Protein AF-A0A538CXK9-F1 (afdb_monomer)

pLDDT: mean 92.41, std 9.04, range [51.59, 98.88]

Mean predicted aligned error: 5.47 Å

Nearest PDB structures (foldseek):
  6omr-assembly1_B  TM=7.165E-01  e=1.772E-05  Streptomyces platensis
  8uyr-assembly1_B  TM=6.554E-01  e=2.069E-05  Rhodococcus rhodochrous
  8fum-assembly1_H  TM=6.618E-01  e=1.296E-03  Rhodococcus wratislaviensis NBRC 100605
  8sm9-assembly2_H  TM=6.605E-01  e=2.410E-03  Cytobacillus firmus DS1
  5ha5-assembly1_C  TM=3.485E-01  e=5.499E-01  Brucella ovis IntaBari-2002-82-58

Radius of gyration: 23.17 Å; Cα contacts (8 Å, |Δi|>4): 493; chains: 1; bounding box: 61×55×66 Å

Foldseek 3Di:
DLALVVLLVVLVVCVVVPHAAAEDEQWDWAFDPVCPVPDPVVRVVHTDIARQFPPHPYPNLVNQVSCLVSLHAYEYFDFQQVPPQHPDPPDPVSNRVQRLLVSLLVNLVRCLLSLVLVVRVLHAYESAPRDCLSVQVSLLVVQVCCCCQADPNLVVVQLVPDPLVVVLVCCVVPVPVCPVDDSVRVSVVSVNDPCSPPRSNVSSVDDHSVSSLSSSQLHYEYEDFLQPLCQLSLQQLVSHPVSHRRHAEYDHPPPDPVNPDSVCSPVNNCVNCVVVSDPPVSSCSHHPLSVLSRSCSPVCSCPPHPCNVVSNVNVD

Structure (mmCIF, N/CA/C/O backbone):
data_AF-A0A538CXK9-F1
#
_entry.id   AF-A0A538CXK9-F1
#
loop_
_atom_site.group_PDB
_atom_site.id
_atom_site.type_symbol
_atom_site.label_atom_id
_atom_site.label_alt_id
_atom_site.label_comp_id
_atom_site.label_asym_id
_atom_site.label_entity_id
_atom_site.label_seq_id
_atom_site.pdbx_PDB_ins_code
_atom_site.Cartn_x
_atom_site.Cartn_y
_atom_site.Cartn_z
_atom_site.occupancy
_atom_site.B_iso_or_equiv
_atom_site.auth_seq_id
_atom_site.auth_comp_id
_atom_site.auth_asym_id
_atom_site.auth_atom_id
_atom_site.pdbx_PDB_model_num
ATOM 1 N N . MET A 1 1 ? -0.366 -17.749 7.984 1.00 89.75 1 MET A N 1
ATOM 2 C CA . MET A 1 1 ? -0.271 -17.451 6.529 1.00 89.75 1 MET A CA 1
ATOM 3 C C . MET A 1 1 ? 0.819 -18.294 5.847 1.00 89.75 1 MET A C 1
ATOM 5 O O . MET A 1 1 ? 1.344 -17.893 4.812 1.00 89.75 1 MET A O 1
ATOM 9 N N . HIS A 1 2 ? 1.164 -19.485 6.353 1.00 94.12 2 HIS A N 1
ATOM 10 C CA . HIS A 1 2 ? 2.120 -20.371 5.672 1.00 94.12 2 HIS A CA 1
ATOM 11 C C . HIS A 1 2 ? 1.490 -21.063 4.462 1.00 94.12 2 HIS A C 1
ATOM 13 O O . HIS A 1 2 ? 2.173 -21.257 3.454 1.00 94.12 2 HIS A O 1
ATOM 19 N N . THR A 1 3 ? 0.191 -21.364 4.553 1.00 96.75 3 THR A N 1
ATOM 20 C CA . THR A 1 3 ? -0.639 -21.888 3.460 1.00 96.75 3 THR A CA 1
ATOM 21 C C . THR A 1 3 ? -1.964 -21.113 3.364 1.00 96.75 3 THR A C 1
ATOM 23 O O . THR A 1 3 ? -2.371 -20.500 4.358 1.00 96.75 3 THR A O 1
ATOM 26 N N . PRO A 1 4 ? -2.644 -21.122 2.202 1.00 97.88 4 PRO A N 1
ATOM 27 C CA . PRO A 1 4 ? -3.966 -20.510 2.049 1.00 97.88 4 PRO A CA 1
ATOM 28 C C . PRO A 1 4 ? -5.038 -21.153 2.939 1.00 97.88 4 PRO A C 1
ATOM 30 O O . PRO A 1 4 ? -5.810 -20.430 3.560 1.00 97.88 4 PRO A O 1
ATOM 33 N N . ASP A 1 5 ? -5.054 -22.485 3.060 1.00 98.25 5 ASP A N 1
ATOM 34 C CA . ASP A 1 5 ? -6.067 -23.217 3.840 1.00 98.25 5 ASP A CA 1
ATOM 35 C C . ASP A 1 5 ? -6.016 -22.865 5.332 1.00 98.25 5 ASP A C 1
ATOM 37 O O . ASP A 1 5 ? -7.047 -22.599 5.950 1.00 98.25 5 ASP A O 1
ATOM 41 N N . GLU A 1 6 ? -4.807 -22.802 5.901 1.00 97.31 6 GLU A N 1
ATOM 42 C CA . GLU A 1 6 ? -4.583 -22.327 7.273 1.00 97.31 6 GLU A CA 1
ATOM 43 C C . GLU A 1 6 ? -5.136 -20.907 7.447 1.00 97.31 6 GLU A C 1
ATOM 45 O O . GLU A 1 6 ? -5.881 -20.625 8.381 1.00 97.31 6 GLU A O 1
ATOM 50 N N . ALA A 1 7 ? -4.800 -20.007 6.524 1.00 97.50 7 ALA A N 1
ATOM 51 C CA . ALA A 1 7 ? -5.207 -18.613 6.608 1.00 97.50 7 ALA A CA 1
ATOM 52 C C . ALA A 1 7 ? -6.727 -18.419 6.480 1.00 97.50 7 ALA A C 1
ATOM 54 O O . ALA A 1 7 ? -7.308 -17.575 7.161 1.00 97.50 7 ALA A O 1
ATOM 55 N N . ILE A 1 8 ? -7.378 -19.216 5.632 1.00 98.50 8 ILE A N 1
ATOM 56 C CA . ILE A 1 8 ? -8.835 -19.249 5.487 1.00 98.50 8 ILE A CA 1
ATOM 57 C C . ILE A 1 8 ? -9.493 -19.725 6.783 1.00 98.50 8 ILE A C 1
ATOM 59 O O . ILE A 1 8 ? -10.446 -19.095 7.242 1.00 98.50 8 ILE A O 1
ATOM 63 N N . ALA A 1 9 ? -8.976 -20.798 7.389 1.00 98.19 9 ALA A N 1
ATOM 64 C CA . ALA A 1 9 ? -9.504 -21.316 8.648 1.00 98.19 9 ALA A CA 1
ATOM 65 C C . ALA A 1 9 ? -9.439 -20.262 9.767 1.00 98.19 9 ALA A C 1
ATOM 67 O O . ALA A 1 9 ? -10.408 -20.102 10.514 1.00 98.19 9 ALA A O 1
ATOM 68 N N . GLU A 1 10 ? -8.349 -19.492 9.832 1.00 97.19 10 GLU A N 1
ATOM 69 C CA . GLU A 1 10 ? -8.213 -18.378 10.776 1.00 97.19 10 GLU A CA 1
ATOM 70 C C . GLU A 1 10 ? -9.200 -17.237 10.482 1.00 97.19 10 GLU A C 1
ATOM 72 O O . GLU A 1 10 ? -9.859 -16.755 11.403 1.00 97.19 10 GLU A O 1
ATOM 77 N N . LEU A 1 11 ? -9.403 -16.844 9.216 1.00 97.25 11 LEU A N 1
ATOM 78 C CA . LEU A 1 11 ? -10.409 -15.826 8.859 1.00 97.25 11 LEU A CA 1
ATOM 79 C C . LEU A 1 11 ? -11.831 -16.222 9.285 1.00 97.25 11 LEU A C 1
ATOM 81 O O . LEU A 1 11 ? -12.615 -15.404 9.774 1.00 97.25 11 LEU A O 1
ATOM 85 N N . GLU A 1 12 ? -12.179 -17.492 9.110 1.00 97.62 12 GLU A N 1
ATOM 86 C CA . GLU A 1 12 ? -13.469 -18.013 9.552 1.00 97.62 12 GLU A CA 1
ATOM 87 C C . GLU A 1 12 ? -13.569 -18.084 11.073 1.00 97.62 12 GLU A C 1
ATOM 89 O O . GLU A 1 12 ? -14.647 -17.865 11.637 1.00 97.62 12 GLU A O 1
ATOM 94 N N . HIS A 1 13 ? -12.460 -18.388 11.747 1.00 97.31 13 HIS A N 1
ATOM 95 C CA . HIS A 1 13 ? -12.401 -18.399 13.197 1.00 97.31 13 HIS A CA 1
ATOM 96 C C . HIS A 1 13 ? -12.626 -16.999 13.774 1.00 97.31 13 HIS A C 1
ATOM 98 O O . HIS A 1 13 ? -13.527 -16.849 14.602 1.00 97.31 13 HIS A O 1
ATOM 104 N N . ILE A 1 14 ? -11.906 -15.975 13.296 1.00 95.81 14 ILE A N 1
ATOM 105 C CA . ILE A 1 14 ? -12.040 -14.600 13.809 1.00 95.81 14 ILE A CA 1
ATOM 106 C C . ILE A 1 14 ? -13.474 -14.080 13.652 1.00 95.81 14 ILE A C 1
ATOM 108 O O . ILE A 1 14 ? -14.021 -13.497 14.588 1.00 95.81 14 ILE A O 1
ATOM 112 N N . ARG A 1 15 ? -14.146 -14.389 12.533 1.00 94.56 15 ARG A N 1
ATOM 113 C CA . ARG A 1 15 ? -15.558 -14.032 12.345 1.00 94.56 15 ARG A CA 1
ATOM 114 C C . ARG A 1 15 ? -16.474 -14.760 13.322 1.00 94.56 15 ARG A C 1
ATOM 116 O O . ARG A 1 15 ? -17.388 -14.148 13.868 1.00 94.56 15 ARG A O 1
ATOM 123 N N . ARG A 1 16 ? -16.224 -16.045 13.583 1.00 97.00 16 ARG A N 1
ATOM 124 C CA . ARG A 1 16 ? -17.012 -16.852 14.529 1.00 97.00 16 ARG A CA 1
ATOM 125 C C . ARG A 1 16 ? -16.943 -16.319 15.958 1.00 97.00 16 ARG A C 1
ATOM 127 O O . ARG A 1 16 ? -17.931 -16.417 16.677 1.00 97.00 16 ARG A O 1
ATOM 134 N N . ILE A 1 17 ? -15.800 -15.768 16.360 1.00 97.12 17 ILE A N 1
ATOM 135 C CA . ILE A 1 17 ? -15.605 -15.187 17.697 1.00 97.12 17 ILE A CA 1
ATOM 136 C C . ILE A 1 17 ? -15.936 -13.686 17.759 1.00 97.12 17 ILE A C 1
ATOM 138 O O . ILE A 1 17 ? -15.736 -13.061 18.795 1.00 97.12 17 ILE A O 1
ATOM 142 N N . GLY A 1 18 ? -16.466 -13.107 16.676 1.00 95.44 18 GLY A N 1
ATOM 143 C CA . GLY A 1 18 ? -16.948 -11.723 16.638 1.00 95.44 18 GLY A CA 1
ATOM 144 C C . GLY A 1 18 ? -15.876 -10.658 16.389 1.00 95.44 18 GLY A C 1
ATOM 145 O O . GLY A 1 18 ? -16.182 -9.468 16.471 1.00 95.44 18 GLY A O 1
ATOM 146 N N . LEU A 1 19 ? -14.642 -11.047 16.056 1.00 96.56 19 LEU A N 1
ATOM 147 C CA . LEU A 1 19 ? -13.625 -10.105 15.591 1.00 96.56 19 LEU A CA 1
ATOM 148 C C . LEU A 1 19 ? -13.951 -9.637 14.164 1.00 96.56 19 LEU A C 1
ATOM 150 O O . LEU A 1 19 ? -14.538 -10.369 13.361 1.00 96.56 19 LEU A O 1
ATOM 154 N N . LYS A 1 20 ? -13.579 -8.392 13.854 1.00 95.56 20 LYS A N 1
ATOM 155 C CA . LYS A 1 20 ? -13.982 -7.710 12.611 1.00 95.56 20 LYS A CA 1
ATOM 156 C C . LYS A 1 20 ? -12.838 -7.454 11.626 1.00 95.56 20 LYS A C 1
ATOM 158 O O . LYS A 1 20 ? -13.111 -7.158 10.471 1.00 95.56 20 LYS A O 1
ATOM 163 N N . VAL A 1 21 ? -11.584 -7.568 12.064 1.00 97.12 21 VAL A N 1
ATOM 164 C CA . VAL A 1 21 ? -10.376 -7.270 11.274 1.00 97.12 21 VAL A CA 1
ATOM 165 C C . VAL A 1 21 ? -9.411 -8.445 11.395 1.00 97.12 21 VAL A C 1
ATOM 167 O O . VAL A 1 21 ? -9.246 -8.990 12.486 1.00 97.12 21 VAL A O 1
ATOM 170 N N . GLY A 1 22 ? -8.785 -8.841 10.287 1.00 96.88 22 GLY A N 1
ATOM 171 C CA . GLY A 1 22 ? -7.709 -9.831 10.292 1.00 96.88 22 GLY A CA 1
ATOM 172 C C . GLY A 1 22 ? -6.351 -9.141 10.327 1.00 96.88 22 GLY A C 1
ATOM 173 O O . GLY A 1 22 ? -6.109 -8.258 9.511 1.00 96.88 22 GLY A O 1
ATOM 174 N N . CYS A 1 23 ? -5.461 -9.546 11.233 1.00 96.62 23 CYS A N 1
ATOM 175 C CA . CYS A 1 23 ? -4.059 -9.128 11.196 1.00 96.62 23 CYS A CA 1
ATOM 176 C C . CYS A 1 23 ? -3.215 -10.232 10.552 1.00 96.62 23 CYS A C 1
ATOM 178 O O . CYS A 1 23 ? -3.272 -11.385 10.984 1.00 96.62 23 CYS A O 1
ATOM 180 N N . ILE A 1 24 ? -2.451 -9.896 9.514 1.00 97.25 24 ILE A N 1
ATOM 181 C CA . ILE A 1 24 ? -1.558 -10.828 8.826 1.00 97.25 24 ILE A CA 1
ATOM 182 C C . ILE A 1 24 ? -0.132 -10.288 8.770 1.00 97.25 24 ILE A C 1
ATOM 184 O O . ILE A 1 24 ? 0.111 -9.083 8.784 1.00 97.25 24 ILE A O 1
ATOM 188 N N . ALA A 1 25 ? 0.831 -11.200 8.661 1.00 97.06 25 ALA A N 1
ATOM 189 C CA . ALA A 1 25 ? 2.181 -10.811 8.292 1.00 97.06 25 ALA A CA 1
ATOM 190 C C . ALA A 1 25 ? 2.190 -10.253 6.858 1.00 97.06 25 ALA A C 1
ATOM 192 O O . ALA A 1 25 ? 1.440 -10.734 6.010 1.00 97.06 25 ALA A O 1
ATOM 193 N N . SER A 1 26 ? 3.057 -9.281 6.567 1.00 97.50 26 SER A N 1
ATOM 194 C CA . SER A 1 26 ? 3.213 -8.726 5.213 1.00 97.50 26 SER A CA 1
ATOM 195 C C . SER A 1 26 ? 3.943 -9.687 4.268 1.00 97.50 26 SER A C 1
ATOM 197 O O . SER A 1 26 ? 3.889 -9.538 3.050 1.00 97.50 26 SER A O 1
ATOM 199 N N . TYR A 1 27 ? 4.648 -10.674 4.820 1.00 97.12 27 TYR A N 1
ATOM 200 C CA . TYR A 1 27 ? 5.384 -11.679 4.068 1.00 97.12 27 TYR A CA 1
ATOM 201 C C . TYR A 1 27 ? 5.646 -12.926 4.919 1.00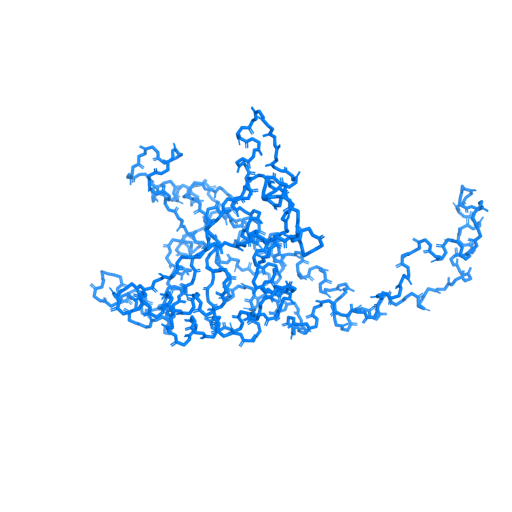 97.12 27 TYR A C 1
ATOM 203 O O . TYR A 1 27 ? 5.547 -12.907 6.146 1.00 97.12 27 TYR A O 1
ATOM 211 N N . VAL A 1 28 ? 6.062 -14.013 4.269 1.00 95.56 28 VAL A N 1
ATOM 212 C CA . VAL A 1 28 ? 6.581 -15.216 4.925 1.00 95.56 28 VAL A CA 1
ATOM 213 C C . VAL A 1 28 ? 7.958 -15.572 4.376 1.00 95.56 28 VAL A C 1
ATOM 215 O O . VAL A 1 28 ? 8.193 -15.573 3.170 1.00 95.56 28 VAL A O 1
ATOM 218 N N . ALA A 1 29 ? 8.889 -15.897 5.271 1.00 92.06 29 ALA A N 1
ATOM 219 C CA . ALA A 1 29 ? 10.185 -16.433 4.877 1.00 92.06 29 ALA A CA 1
ATOM 220 C C . ALA A 1 29 ? 10.045 -17.930 4.563 1.00 92.06 29 ALA A C 1
ATOM 222 O O . ALA A 1 29 ? 9.718 -18.728 5.447 1.00 92.06 29 ALA A O 1
ATOM 223 N N . ARG A 1 30 ? 10.311 -18.321 3.316 1.00 90.62 30 ARG A N 1
ATOM 224 C CA . ARG A 1 30 ? 10.216 -19.706 2.843 1.00 90.62 30 ARG A CA 1
ATOM 225 C C . ARG A 1 30 ? 11.594 -20.327 2.638 1.00 90.62 30 ARG A C 1
ATOM 227 O O . ARG A 1 30 ? 12.526 -19.615 2.263 1.00 90.62 30 ARG A O 1
ATOM 234 N N . PRO A 1 31 ? 11.755 -21.640 2.871 1.00 88.44 31 PRO A N 1
ATOM 235 C CA . PRO A 1 31 ? 13.004 -22.322 2.553 1.00 88.44 31 PRO A CA 1
ATOM 236 C C . PRO A 1 31 ? 13.265 -22.254 1.046 1.00 88.44 31 PRO A C 1
ATOM 238 O O . PRO A 1 31 ? 12.346 -22.426 0.248 1.00 88.44 31 PRO A O 1
ATOM 241 N N . VAL A 1 32 ? 14.518 -22.032 0.654 1.00 88.62 32 VAL A N 1
ATOM 242 C CA . VAL A 1 32 ? 14.911 -22.140 -0.756 1.00 88.62 32 VAL A CA 1
ATOM 243 C C . VAL A 1 32 ? 14.874 -23.625 -1.155 1.00 88.62 32 VAL A C 1
ATOM 245 O O . VAL A 1 32 ? 15.582 -24.414 -0.522 1.00 88.62 32 VAL A O 1
ATOM 248 N N . PRO A 1 33 ? 14.085 -24.038 -2.170 1.00 85.38 33 PRO A N 1
ATOM 249 C CA . PRO A 1 33 ? 13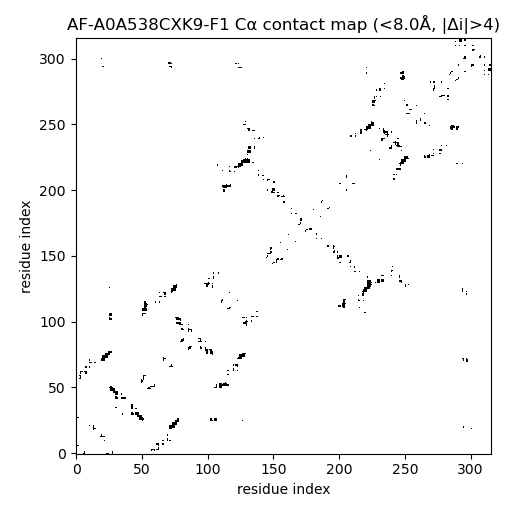.871 -25.455 -2.486 1.00 85.38 33 PRO A CA 1
ATOM 250 C C . PRO A 1 33 ? 15.160 -26.249 -2.728 1.00 85.38 33 PRO A C 1
ATOM 252 O O . PRO A 1 33 ? 15.280 -27.387 -2.287 1.00 85.38 33 PRO A O 1
ATOM 255 N N . GLN A 1 34 ? 16.158 -25.627 -3.359 1.00 86.88 34 GLN A N 1
ATOM 256 C CA . GLN A 1 34 ? 17.466 -26.226 -3.644 1.00 86.88 34 GLN A CA 1
ATOM 257 C C . GLN A 1 34 ? 18.256 -26.593 -2.377 1.00 86.88 34 GLN A C 1
ATOM 259 O O . GLN A 1 34 ? 19.186 -27.390 -2.442 1.00 86.88 34 GLN A O 1
ATOM 264 N N . PHE A 1 35 ? 17.891 -26.019 -1.230 1.00 86.25 35 PHE A N 1
ATOM 265 C CA . PHE A 1 35 ? 18.515 -26.261 0.069 1.00 86.25 35 PHE A CA 1
ATOM 266 C C . PHE A 1 35 ? 17.544 -26.931 1.054 1.00 86.25 35 PHE A C 1
ATOM 268 O O . PHE A 1 35 ? 17.739 -26.840 2.266 1.00 86.25 35 PHE A O 1
ATOM 275 N N . ALA A 1 36 ? 16.494 -27.601 0.564 1.00 81.75 36 ALA A N 1
ATOM 276 C CA . ALA A 1 36 ? 15.516 -28.281 1.417 1.00 81.75 36 ALA A CA 1
ATOM 277 C C . ALA A 1 36 ? 16.160 -29.352 2.321 1.00 81.75 36 ALA A C 1
ATOM 279 O O . ALA A 1 36 ? 15.811 -29.444 3.502 1.00 81.75 36 ALA A O 1
ATOM 280 N N . ASP A 1 37 ? 17.151 -30.072 1.785 1.00 85.88 37 ASP A N 1
ATOM 281 C CA . ASP A 1 37 ? 17.908 -31.123 2.480 1.00 85.88 37 ASP A CA 1
ATOM 282 C C . ASP A 1 37 ? 19.098 -30.585 3.291 1.00 85.88 37 ASP A C 1
ATOM 284 O O . ASP A 1 37 ? 19.837 -31.354 3.909 1.00 85.88 37 ASP A O 1
ATOM 288 N N . ALA A 1 38 ? 19.317 -29.264 3.299 1.00 86.44 38 ALA A N 1
ATOM 289 C CA . ALA A 1 38 ? 20.365 -28.677 4.119 1.00 86.44 38 ALA A CA 1
ATOM 290 C C . ALA A 1 38 ? 20.063 -28.907 5.612 1.00 86.44 38 ALA A C 1
ATOM 292 O O . ALA A 1 38 ? 18.891 -28.884 6.018 1.00 86.44 38 ALA A O 1
ATOM 293 N N . PRO A 1 39 ? 21.102 -29.064 6.453 1.00 88.56 39 PRO A N 1
ATOM 294 C CA . PRO A 1 39 ? 20.921 -29.169 7.892 1.00 88.56 39 PRO A CA 1
ATOM 295 C C . PRO A 1 39 ? 20.059 -28.017 8.441 1.00 88.56 39 PRO A C 1
ATOM 297 O O . PRO A 1 39 ? 20.168 -26.890 7.933 1.00 88.56 39 PRO A O 1
ATOM 300 N N . PRO A 1 40 ? 19.195 -28.247 9.451 1.00 83.31 40 PRO A N 1
ATOM 301 C CA . PRO A 1 40 ? 18.292 -27.224 9.977 1.00 83.31 40 PRO A CA 1
ATOM 302 C C . PRO A 1 40 ? 18.999 -25.914 10.332 1.00 83.31 40 PRO A C 1
ATOM 304 O O . PRO A 1 40 ? 18.440 -24.844 10.095 1.00 83.31 40 PRO A O 1
ATOM 307 N N . GLU A 1 41 ? 20.235 -25.991 10.830 1.00 83.75 41 GLU A N 1
ATOM 308 C CA . GLU A 1 41 ? 21.100 -24.871 11.201 1.00 83.75 41 GLU A CA 1
ATOM 309 C C . GLU A 1 41 ? 21.566 -24.000 10.015 1.00 83.75 41 GLU A C 1
ATOM 311 O O . GLU A 1 41 ? 21.958 -22.846 10.190 1.00 83.75 41 GLU A O 1
ATOM 316 N N . VAL A 1 42 ? 21.497 -24.530 8.796 1.00 82.44 42 VAL A N 1
ATOM 317 C CA . VAL A 1 42 ? 21.784 -23.807 7.551 1.00 82.44 42 VAL A CA 1
ATOM 318 C C . VAL A 1 42 ? 20.480 -23.393 6.875 1.00 82.44 42 VAL A C 1
ATOM 320 O O . VAL A 1 42 ? 20.337 -22.251 6.439 1.00 82.44 42 VAL A O 1
ATOM 323 N N . ARG A 1 43 ? 19.484 -24.284 6.852 1.00 80.38 43 ARG A N 1
ATOM 324 C CA . ARG A 1 43 ? 18.202 -24.072 6.166 1.00 80.38 43 ARG A CA 1
ATOM 325 C C . ARG A 1 43 ? 17.445 -22.839 6.665 1.00 80.38 43 ARG A C 1
ATOM 327 O O . ARG A 1 43 ? 16.839 -22.131 5.869 1.00 80.38 43 ARG A O 1
ATOM 334 N N . HIS A 1 44 ? 17.499 -22.530 7.963 1.00 76.44 44 HIS A N 1
ATOM 335 C CA . HIS A 1 44 ? 16.845 -21.329 8.505 1.00 76.44 44 HIS A CA 1
ATOM 336 C C . HIS A 1 44 ? 17.537 -20.013 8.100 1.00 76.44 44 HIS A C 1
ATOM 338 O O . HIS A 1 44 ? 16.941 -18.941 8.211 1.00 76.44 44 HIS A O 1
ATOM 344 N N . ARG A 1 45 ? 18.782 -20.078 7.617 1.00 80.81 45 ARG A N 1
ATOM 345 C CA . ARG A 1 45 ? 19.560 -18.920 7.151 1.00 80.81 45 ARG A CA 1
ATOM 346 C C . ARG A 1 45 ? 19.426 -18.699 5.645 1.00 80.81 45 ARG A C 1
ATOM 348 O O . ARG A 1 45 ? 19.707 -17.605 5.175 1.00 80.81 45 ARG A O 1
ATOM 355 N N . ILE A 1 46 ? 18.971 -19.714 4.908 1.00 85.81 46 ILE A N 1
ATOM 356 C CA . ILE A 1 46 ? 18.788 -19.679 3.455 1.00 85.81 46 ILE A CA 1
ATOM 357 C C . ILE A 1 46 ? 17.290 -19.716 3.151 1.00 85.81 46 ILE A C 1
ATOM 359 O O . ILE A 1 46 ? 16.694 -20.761 2.879 1.00 85.81 46 ILE A O 1
ATOM 363 N N . ARG A 1 47 ? 16.667 -18.542 3.248 1.00 87.75 47 ARG A N 1
ATOM 364 C CA . ARG A 1 47 ? 15.242 -18.344 2.987 1.00 87.75 47 ARG A CA 1
ATOM 365 C C . ARG A 1 47 ? 15.050 -17.244 1.956 1.00 87.75 47 ARG A C 1
ATOM 367 O O . ARG A 1 47 ? 15.846 -16.311 1.905 1.00 87.75 47 ARG A O 1
ATOM 374 N N . PHE A 1 48 ? 13.990 -17.349 1.169 1.00 90.75 48 PHE A N 1
ATOM 375 C CA . PHE A 1 48 ? 13.512 -16.247 0.342 1.00 90.75 48 PHE A CA 1
ATOM 376 C C . PHE A 1 48 ? 12.220 -15.686 0.930 1.00 90.75 48 PHE A C 1
ATOM 378 O O . PHE A 1 48 ? 11.544 -16.349 1.721 1.00 90.75 48 PHE A O 1
ATOM 385 N N . ILE A 1 49 ? 11.901 -14.450 0.568 1.00 93.62 49 ILE A N 1
ATOM 386 C CA . ILE A 1 49 ? 10.697 -13.776 1.034 1.00 93.62 49 ILE A CA 1
ATOM 387 C C . ILE A 1 49 ? 9.583 -13.972 0.009 1.00 93.62 49 ILE A C 1
ATOM 389 O O . ILE A 1 49 ? 9.763 -13.674 -1.168 1.00 93.62 49 ILE A O 1
ATOM 393 N N . ASP A 1 50 ? 8.441 -14.465 0.473 1.00 95.94 50 ASP A N 1
ATOM 394 C CA . ASP A 1 50 ? 7.214 -14.617 -0.300 1.00 95.94 50 ASP A CA 1
ATOM 395 C C . ASP A 1 50 ? 6.150 -13.662 0.255 1.00 95.94 50 ASP A C 1
ATOM 397 O O . ASP A 1 50 ? 5.903 -13.643 1.462 1.00 95.94 50 ASP A O 1
ATOM 401 N N . ALA A 1 51 ? 5.538 -12.873 -0.626 1.00 97.44 51 ALA A N 1
ATOM 402 C CA . ALA A 1 51 ? 4.553 -11.852 -0.277 1.00 97.44 51 ALA A CA 1
ATOM 403 C C . ALA A 1 51 ? 3.163 -12.136 -0.876 1.00 97.44 51 ALA A C 1
ATOM 405 O O . ALA A 1 51 ? 2.456 -11.208 -1.257 1.00 97.44 51 ALA A O 1
ATOM 406 N N . TYR A 1 52 ? 2.791 -13.416 -1.003 1.00 98.12 52 TYR A N 1
ATOM 407 C CA . TYR A 1 52 ? 1.418 -13.912 -1.223 1.00 98.12 52 TYR A CA 1
ATOM 408 C C . TYR A 1 52 ? 0.709 -13.489 -2.527 1.00 98.12 52 TYR A C 1
ATOM 410 O O . TYR A 1 52 ? -0.450 -13.840 -2.744 1.00 98.12 52 TYR A O 1
ATOM 418 N N . GLY A 1 53 ? 1.379 -12.719 -3.383 1.00 97.56 53 GLY A N 1
ATOM 419 C CA . GLY A 1 53 ? 0.897 -12.261 -4.680 1.00 97.56 53 GLY A CA 1
ATOM 420 C C . GLY A 1 53 ? 1.719 -12.861 -5.814 1.00 97.56 53 GLY A C 1
ATOM 421 O O . GLY A 1 53 ? 1.696 -14.070 -6.048 1.00 97.56 53 GLY A O 1
ATOM 422 N N . ILE A 1 54 ? 2.438 -12.006 -6.542 1.00 97.38 54 ILE A N 1
ATOM 423 C CA . ILE A 1 54 ? 3.286 -12.445 -7.651 1.00 97.38 54 ILE A CA 1
ATOM 424 C C . ILE A 1 54 ? 4.342 -13.458 -7.178 1.00 97.38 54 ILE A C 1
ATOM 426 O O . ILE A 1 54 ? 5.014 -13.251 -6.171 1.00 97.38 54 ILE A O 1
ATOM 430 N N . ASP A 1 55 ? 4.457 -14.560 -7.921 1.00 94.88 55 ASP A N 1
ATOM 431 C CA . ASP A 1 55 ? 5.448 -15.631 -7.743 1.00 94.88 55 ASP A CA 1
ATOM 432 C C . ASP A 1 55 ? 5.443 -16.311 -6.357 1.00 94.88 55 ASP A C 1
ATOM 434 O O . ASP A 1 55 ? 6.422 -16.945 -5.958 1.00 94.88 55 ASP A O 1
ATOM 438 N N . SER A 1 56 ? 4.319 -16.222 -5.636 1.00 96.38 56 SER A N 1
ATOM 439 C CA . SER A 1 56 ? 4.110 -16.962 -4.391 1.00 96.38 56 SER A CA 1
ATOM 440 C C . SER A 1 56 ? 4.110 -18.478 -4.625 1.00 96.38 56 SER A C 1
ATOM 442 O O . SER A 1 56 ? 3.653 -18.967 -5.659 1.00 96.38 56 SER A O 1
ATOM 444 N N . VAL A 1 57 ? 4.595 -19.246 -3.643 1.00 94.69 57 VAL A N 1
ATOM 445 C CA . VAL A 1 57 ? 4.631 -20.725 -3.700 1.00 94.69 57 VAL A CA 1
ATOM 446 C C . VAL A 1 57 ? 3.233 -21.340 -3.726 1.00 94.69 57 VAL A C 1
ATOM 448 O O . VAL A 1 57 ? 3.051 -22.439 -4.250 1.00 94.69 57 VAL A O 1
ATOM 451 N N . HIS A 1 58 ? 2.253 -20.652 -3.146 1.00 97.00 58 HIS A N 1
ATOM 452 C CA . HIS A 1 58 ? 0.864 -21.088 -3.130 1.00 97.00 58 HIS A CA 1
ATOM 453 C C . HIS A 1 58 ? -0.018 -20.069 -3.841 1.00 97.00 58 HIS A C 1
ATOM 455 O O . HIS A 1 58 ? 0.282 -18.878 -3.861 1.00 97.00 58 HIS A O 1
ATOM 461 N N . ASP A 1 59 ? -1.144 -20.542 -4.363 1.00 97.75 59 ASP A N 1
ATOM 462 C CA . ASP A 1 59 ? -2.212 -19.663 -4.816 1.00 97.75 59 ASP A CA 1
ATOM 463 C C . ASP A 1 59 ? -3.019 -19.163 -3.609 1.00 97.75 59 ASP A C 1
ATOM 465 O O . ASP A 1 59 ? -3.746 -19.929 -2.977 1.00 97.75 59 ASP A O 1
ATOM 469 N N . TYR A 1 60 ? -2.867 -17.881 -3.270 1.00 98.56 60 TYR A N 1
ATOM 470 C CA . TYR A 1 60 ? -3.613 -17.232 -2.188 1.00 98.56 60 TYR A CA 1
ATOM 471 C C . TYR A 1 60 ? -4.931 -16.600 -2.657 1.00 98.56 60 TYR A C 1
ATOM 473 O O . TYR A 1 60 ? -5.648 -16.041 -1.828 1.00 98.56 60 TYR A O 1
ATOM 481 N N . ASP A 1 61 ? -5.315 -16.711 -3.934 1.00 98.62 61 ASP A N 1
ATOM 482 C CA . ASP A 1 61 ? -6.606 -16.208 -4.419 1.00 98.62 61 ASP A CA 1
ATOM 483 C C . ASP A 1 61 ? -7.808 -16.716 -3.599 1.00 98.62 61 ASP A C 1
ATOM 485 O O . ASP A 1 61 ? -8.669 -15.896 -3.263 1.00 98.62 61 ASP A O 1
ATOM 489 N N . PRO A 1 62 ? -7.881 -17.999 -3.176 1.00 98.69 62 PRO A N 1
ATOM 490 C CA . PRO A 1 62 ? -8.943 -18.458 -2.282 1.00 98.69 62 PRO A CA 1
ATOM 491 C C . PRO A 1 62 ? -8.982 -17.707 -0.943 1.00 98.69 62 PRO A C 1
ATOM 493 O O . PRO A 1 62 ? -10.065 -17.431 -0.426 1.00 98.69 62 PRO A O 1
ATOM 496 N N . PHE A 1 63 ? -7.821 -17.333 -0.398 1.00 98.69 63 PHE A N 1
ATOM 497 C CA . PHE A 1 63 ? -7.723 -16.556 0.837 1.00 98.69 63 PHE A CA 1
ATOM 498 C C . PHE A 1 63 ? -8.211 -15.117 0.636 1.00 98.69 63 PHE A C 1
ATOM 500 O O . PHE A 1 63 ? -9.061 -14.651 1.397 1.00 98.69 63 PHE A O 1
ATOM 507 N N . TRP A 1 64 ? -7.747 -14.434 -0.417 1.00 98.75 64 TRP A N 1
ATOM 508 C CA . TRP A 1 64 ? -8.182 -13.069 -0.737 1.00 98.75 64 TRP A CA 1
ATOM 509 C C . TRP A 1 64 ? -9.685 -13.005 -0.995 1.00 98.75 64 TRP A C 1
ATOM 511 O O . TRP A 1 64 ? -10.380 -12.154 -0.438 1.00 98.75 64 TRP A O 1
ATOM 521 N N . LYS A 1 65 ? -10.205 -13.967 -1.767 1.00 98.75 65 LYS A N 1
ATOM 522 C CA . LYS A 1 65 ? -11.641 -14.115 -1.988 1.00 98.75 65 LYS A CA 1
ATOM 523 C C . LYS A 1 65 ? -12.382 -14.294 -0.667 1.00 98.75 65 LYS A C 1
ATOM 525 O O . LYS A 1 65 ? -13.411 -13.659 -0.455 1.00 98.75 65 LYS A O 1
ATOM 530 N N . ARG A 1 66 ? -11.871 -15.141 0.232 1.00 98.62 66 ARG A N 1
ATOM 531 C CA . ARG A 1 66 ? -12.533 -15.404 1.511 1.00 98.62 66 ARG A CA 1
ATOM 532 C C . ARG A 1 66 ? -12.569 -14.171 2.408 1.00 98.62 66 ARG A C 1
ATOM 534 O O . ARG A 1 66 ? -13.598 -13.941 3.037 1.00 98.62 66 ARG A O 1
ATOM 541 N N . ALA A 1 67 ? -11.502 -13.372 2.439 1.00 98.44 67 ALA A N 1
ATOM 542 C CA . ALA A 1 67 ? -11.483 -12.096 3.155 1.00 98.44 67 ALA A CA 1
ATOM 543 C C . ALA A 1 67 ? -12.577 -11.146 2.639 1.00 98.44 67 ALA A C 1
ATOM 545 O O . ALA A 1 67 ? -13.331 -10.593 3.439 1.00 98.44 67 ALA A O 1
ATOM 546 N N . VAL A 1 68 ? -12.732 -11.039 1.314 1.00 98.56 68 VAL A N 1
ATOM 547 C CA . VAL A 1 68 ? -13.803 -10.251 0.678 1.00 98.56 68 VAL A CA 1
ATOM 548 C C . VAL A 1 68 ? -15.193 -10.809 0.997 1.00 98.56 68 VAL A C 1
ATOM 550 O O . VAL A 1 68 ? -16.054 -10.063 1.456 1.00 98.56 68 VAL A O 1
ATOM 553 N N . ASP A 1 69 ? -15.413 -12.117 0.829 1.00 98.19 69 ASP A N 1
ATOM 554 C CA . ASP A 1 69 ? -16.706 -12.769 1.099 1.00 98.19 69 ASP A CA 1
ATOM 555 C C . ASP A 1 69 ? -17.142 -12.578 2.559 1.00 98.19 69 ASP A C 1
ATOM 557 O O . ASP A 1 69 ? -18.322 -12.389 2.858 1.00 98.19 69 ASP A O 1
ATOM 561 N N . LEU A 1 70 ? -16.177 -12.642 3.478 1.00 97.75 70 LEU A N 1
ATOM 562 C CA . LEU A 1 70 ? -16.394 -12.412 4.899 1.00 97.75 70 LEU A CA 1
ATOM 563 C C . LEU A 1 70 ? -16.397 -10.929 5.263 1.00 97.75 70 LEU A C 1
ATOM 565 O O . LEU A 1 70 ? -16.610 -10.636 6.433 1.00 97.75 70 LEU A O 1
ATOM 569 N N . LYS A 1 71 ? -16.164 -10.003 4.325 1.00 97.50 71 LYS A N 1
ATOM 570 C CA . LYS A 1 71 ? -16.051 -8.554 4.563 1.00 97.50 71 LYS A CA 1
ATOM 571 C C . LYS A 1 71 ? -15.052 -8.215 5.672 1.00 97.50 71 LYS A C 1
ATOM 573 O O . LYS A 1 71 ? -15.328 -7.384 6.531 1.00 97.50 71 LYS A O 1
ATOM 578 N N . VAL A 1 72 ? -13.934 -8.932 5.711 1.00 97.94 72 VAL A N 1
ATOM 579 C CA . VAL A 1 72 ? -12.863 -8.718 6.686 1.00 97.94 72 VAL A CA 1
ATOM 580 C C . VAL A 1 72 ? -11.754 -7.913 6.008 1.00 97.94 72 VAL A C 1
ATOM 582 O O . VAL A 1 72 ? -11.078 -8.457 5.131 1.00 97.94 72 VAL A O 1
ATOM 585 N N . PRO A 1 73 ? -11.532 -6.644 6.391 1.00 97.88 73 PRO A N 1
ATOM 586 C CA . PRO A 1 73 ? -10.340 -5.917 5.980 1.00 97.88 73 PRO A CA 1
ATOM 587 C C . PRO A 1 73 ? -9.101 -6.524 6.647 1.00 97.88 73 PRO A C 1
ATOM 589 O O . PRO A 1 73 ? -9.175 -7.089 7.747 1.00 97.88 73 PRO A O 1
ATOM 592 N N . LEU A 1 74 ? -7.957 -6.403 5.977 1.00 98.38 74 LEU A N 1
ATOM 593 C CA . LEU A 1 74 ? -6.697 -6.983 6.431 1.00 98.38 74 LEU A CA 1
ATOM 594 C C . LEU A 1 74 ? -5.734 -5.883 6.866 1.00 98.38 74 LEU A C 1
ATOM 596 O O . LEU A 1 74 ? -5.385 -5.014 6.074 1.00 98.38 74 LEU A O 1
ATOM 600 N N . ALA A 1 75 ? -5.299 -5.945 8.118 1.00 97.69 75 ALA A N 1
ATOM 601 C CA . ALA A 1 75 ? -4.186 -5.173 8.641 1.00 97.69 75 ALA A CA 1
ATOM 602 C C . ALA A 1 75 ? -2.902 -5.993 8.501 1.00 97.69 75 ALA A C 1
ATOM 604 O O . ALA A 1 75 ? -2.840 -7.146 8.924 1.00 97.69 75 ALA A O 1
ATOM 605 N N . CYS A 1 76 ? -1.879 -5.413 7.895 1.00 98.06 76 CYS A N 1
ATOM 606 C CA . CYS A 1 76 ? -0.620 -6.075 7.613 1.00 98.06 76 CYS A CA 1
ATOM 607 C C . CYS A 1 76 ? 0.487 -5.427 8.425 1.00 98.06 76 CYS A C 1
ATOM 609 O O . CYS A 1 76 ? 0.748 -4.231 8.278 1.00 98.06 76 CYS A O 1
ATOM 611 N N . HIS A 1 77 ? 1.146 -6.235 9.252 1.00 96.19 77 HIS A N 1
ATOM 612 C CA . HIS A 1 77 ? 2.193 -5.753 10.136 1.00 96.19 77 HIS A CA 1
ATOM 613 C C . HIS A 1 77 ? 3.340 -6.759 10.240 1.00 96.19 77 HIS A C 1
ATOM 615 O O . HIS A 1 77 ? 3.137 -7.932 10.567 1.00 96.19 77 HIS A O 1
ATOM 621 N N . SER A 1 78 ? 4.561 -6.349 9.885 1.00 95.75 78 SER A N 1
ATOM 622 C CA . SER A 1 78 ? 5.742 -7.223 9.927 1.00 95.75 78 SER A CA 1
ATOM 623 C C . SER A 1 78 ? 7.048 -6.442 9.876 1.00 95.75 78 SER A C 1
ATOM 625 O O . SER A 1 78 ? 7.238 -5.653 8.947 1.00 95.75 78 SER A O 1
ATOM 627 N N . PRO A 1 79 ? 8.017 -6.728 10.759 1.00 94.81 79 PRO A N 1
ATOM 628 C CA . PRO A 1 79 ? 9.324 -6.104 10.667 1.00 94.81 79 PRO A CA 1
ATOM 629 C C . PRO A 1 79 ? 10.073 -6.637 9.443 1.00 94.81 79 PRO A C 1
ATOM 631 O O . PRO A 1 79 ? 10.024 -7.831 9.164 1.00 94.81 79 PRO A O 1
ATOM 634 N N . SER A 1 80 ? 10.825 -5.796 8.736 1.00 95.00 80 SER A N 1
ATOM 635 C CA . SER A 1 80 ? 11.768 -6.253 7.693 1.00 95.00 80 SER A CA 1
ATOM 636 C C . SER A 1 80 ? 13.234 -6.240 8.144 1.00 95.00 80 SER A C 1
ATOM 638 O O . SER A 1 80 ? 14.134 -6.486 7.344 1.00 95.00 80 SER A O 1
ATOM 640 N N . MET A 1 81 ? 13.502 -5.982 9.429 1.00 93.25 81 MET A N 1
ATOM 641 C CA . MET A 1 81 ? 14.850 -6.069 10.002 1.00 93.25 81 MET A CA 1
ATOM 642 C C . MET A 1 81 ? 15.495 -7.418 9.656 1.00 93.25 81 MET A C 1
ATOM 644 O O . MET A 1 81 ? 14.890 -8.472 9.845 1.00 93.25 81 MET A O 1
ATOM 648 N N . GLY A 1 82 ? 16.722 -7.385 9.137 1.00 89.38 82 GLY A N 1
ATOM 649 C CA . GLY A 1 82 ? 17.399 -8.560 8.587 1.00 89.38 82 GLY A CA 1
ATOM 650 C C . GLY A 1 82 ? 17.239 -8.747 7.074 1.00 89.38 82 GLY A C 1
ATOM 651 O O . GLY A 1 82 ? 17.886 -9.637 6.520 1.00 89.38 82 GLY A O 1
ATOM 652 N N . PHE A 1 83 ? 16.450 -7.914 6.381 1.00 91.19 83 PHE A N 1
ATOM 653 C CA . PHE A 1 83 ? 16.563 -7.782 4.923 1.00 91.19 83 PHE A CA 1
ATOM 654 C C . PHE A 1 83 ? 17.957 -7.260 4.549 1.00 91.19 83 PHE A C 1
ATOM 656 O O . PHE A 1 83 ? 18.665 -6.669 5.368 1.00 91.19 83 PHE A O 1
ATOM 663 N N . SER A 1 84 ? 18.361 -7.481 3.296 1.00 87.88 84 SER A N 1
ATOM 664 C CA . SER A 1 84 ? 19.725 -7.216 2.821 1.00 87.88 84 SER A CA 1
ATOM 665 C C . SER A 1 84 ? 20.198 -5.772 3.015 1.00 87.88 84 SER A C 1
ATOM 667 O O . SER A 1 84 ? 21.395 -5.545 3.148 1.00 87.88 84 SER A O 1
ATOM 669 N N . ASP A 1 85 ? 19.284 -4.803 3.038 1.00 90.75 85 ASP A N 1
ATOM 670 C CA . ASP A 1 85 ? 19.561 -3.373 3.209 1.00 90.75 85 ASP A CA 1
ATOM 671 C C . ASP A 1 85 ? 19.466 -2.888 4.672 1.00 90.75 85 ASP A C 1
ATOM 673 O O . ASP A 1 85 ? 19.711 -1.718 4.945 1.00 90.75 85 ASP A O 1
ATOM 677 N N . ARG A 1 86 ? 19.135 -3.779 5.617 1.00 93.94 86 ARG A N 1
ATOM 678 C CA . ARG A 1 86 ? 18.837 -3.475 7.032 1.00 93.94 86 ARG A CA 1
ATOM 679 C C . ARG A 1 86 ? 19.242 -4.618 7.964 1.00 93.94 86 ARG A C 1
ATOM 681 O O . ARG A 1 86 ? 18.456 -5.116 8.772 1.00 93.94 86 ARG A O 1
ATOM 688 N N . ALA A 1 87 ? 20.485 -5.063 7.797 1.00 93.62 87 ALA A N 1
ATOM 689 C CA . ALA A 1 87 ? 21.087 -6.179 8.527 1.00 93.62 87 ALA A CA 1
ATOM 690 C C . ALA A 1 87 ? 22.398 -5.788 9.239 1.00 93.62 87 ALA A C 1
ATOM 692 O O . ALA A 1 87 ? 23.340 -6.578 9.310 1.00 93.62 87 ALA A O 1
ATOM 693 N N . SER A 1 88 ? 22.483 -4.562 9.764 1.00 94.94 88 SER A N 1
ATOM 694 C CA . SER A 1 88 ? 23.595 -4.157 10.626 1.00 94.94 88 SER A CA 1
ATOM 695 C C . SER A 1 88 ? 23.637 -5.032 11.876 1.00 94.94 88 SER A C 1
ATOM 697 O O . SER A 1 88 ? 22.655 -5.147 12.610 1.00 94.94 88 SER A O 1
ATOM 699 N N . SER A 1 89 ? 24.794 -5.635 12.146 1.00 94.31 89 SER A N 1
ATOM 700 C CA . SER A 1 89 ? 24.986 -6.523 13.296 1.00 94.31 89 SER A CA 1
ATOM 701 C C . SER A 1 89 ? 25.128 -5.786 14.629 1.00 94.31 89 SER A C 1
ATOM 703 O O . SER A 1 89 ? 25.152 -6.432 15.671 1.00 94.31 89 SER A O 1
ATOM 705 N N . SER A 1 90 ? 25.286 -4.459 14.614 1.00 96.19 90 SER A N 1
ATOM 706 C CA . SER A 1 90 ? 25.618 -3.674 15.811 1.00 96.19 90 SER A CA 1
ATOM 707 C C . SER A 1 90 ? 24.767 -2.423 16.008 1.00 96.19 90 SER A C 1
ATOM 709 O O . SER A 1 90 ? 24.978 -1.708 16.983 1.00 96.19 90 SER A O 1
ATOM 711 N N . ASN A 1 91 ? 23.841 -2.113 15.098 1.00 95.94 91 ASN A N 1
ATOM 712 C CA . ASN A 1 91 ? 23.027 -0.905 15.190 1.00 95.94 91 ASN A CA 1
ATOM 713 C C . ASN A 1 91 ? 21.552 -1.231 14.945 1.00 95.94 91 ASN A C 1
ATOM 715 O O . ASN A 1 91 ? 21.130 -1.448 13.811 1.00 95.94 91 ASN A O 1
ATOM 719 N N . TYR A 1 92 ? 20.780 -1.246 16.032 1.00 94.12 92 TYR A N 1
ATOM 720 C CA . TYR A 1 92 ? 19.340 -1.478 15.992 1.00 94.12 92 TYR A CA 1
ATOM 721 C C . TYR A 1 92 ? 18.611 -0.403 15.181 1.00 94.12 92 TYR A C 1
ATOM 723 O O . TYR A 1 92 ? 17.821 -0.751 14.313 1.00 94.12 92 TYR A O 1
ATOM 731 N N . MET A 1 93 ? 18.938 0.878 15.380 1.00 95.38 93 MET A N 1
ATOM 732 C CA . MET A 1 93 ? 18.288 1.989 14.674 1.00 95.38 93 MET A CA 1
ATOM 733 C C . MET A 1 93 ? 18.515 1.932 13.164 1.00 95.38 93 MET A C 1
ATOM 735 O O . MET A 1 93 ? 17.582 2.147 12.401 1.00 95.38 93 MET A O 1
ATOM 739 N N . PHE A 1 94 ? 19.711 1.532 12.719 1.00 95.69 94 PHE A N 1
ATOM 740 C CA . PHE A 1 94 ? 19.960 1.275 11.296 1.00 95.69 94 PHE A CA 1
ATOM 741 C C . PHE A 1 94 ? 18.992 0.227 10.723 1.00 95.69 94 PHE A C 1
ATOM 743 O O . PHE A 1 94 ? 18.521 0.371 9.599 1.00 95.69 94 PHE A O 1
ATOM 750 N N . ASN A 1 95 ? 18.692 -0.827 11.487 1.00 95.88 95 ASN A N 1
ATOM 751 C CA . ASN A 1 95 ? 17.773 -1.871 11.042 1.00 95.88 95 ASN A CA 1
ATOM 752 C C . ASN A 1 95 ? 16.308 -1.422 11.139 1.00 95.88 95 ASN A C 1
ATOM 754 O O . ASN A 1 95 ? 15.512 -1.784 10.272 1.00 95.88 95 ASN A O 1
ATOM 758 N N . HIS A 1 96 ? 15.979 -0.657 12.183 1.00 93.69 96 HIS A N 1
ATOM 759 C CA . HIS A 1 96 ? 14.634 -0.198 12.521 1.00 93.69 96 HIS A CA 1
ATOM 760 C C . HIS A 1 96 ? 14.117 0.854 11.536 1.00 93.69 96 HIS A C 1
ATOM 762 O O . HIS A 1 96 ? 12.992 0.749 11.064 1.00 93.69 96 HIS A O 1
ATOM 768 N N . CYS A 1 97 ? 14.929 1.844 11.152 1.00 93.81 97 CYS A N 1
ATOM 769 C CA . CYS A 1 97 ? 14.476 2.926 10.275 1.00 93.81 97 CYS A CA 1
ATOM 770 C C . CYS A 1 97 ? 13.882 2.396 8.950 1.00 93.81 97 CYS A C 1
ATOM 772 O O . CYS A 1 97 ? 14.564 1.767 8.131 1.00 93.81 97 CYS A O 1
ATOM 774 N N . GLY A 1 98 ? 12.589 2.665 8.735 1.00 93.94 98 GLY A N 1
ATOM 775 C CA . GLY A 1 98 ? 11.843 2.281 7.532 1.00 93.94 98 GLY A CA 1
ATOM 776 C C . GLY A 1 98 ? 11.561 0.781 7.387 1.00 93.94 98 GLY A C 1
ATOM 777 O O . GLY A 1 98 ? 11.240 0.331 6.285 1.00 93.94 98 GLY A O 1
ATOM 778 N N . HIS A 1 99 ? 11.707 -0.022 8.445 1.00 95.50 99 HIS A N 1
ATOM 779 C CA . HIS A 1 99 ? 11.544 -1.471 8.321 1.00 95.50 99 HIS A CA 1
ATOM 780 C C . HIS A 1 99 ? 10.087 -1.899 8.058 1.00 95.50 99 HIS A C 1
ATOM 782 O O . HIS A 1 99 ? 9.862 -2.776 7.220 1.00 95.50 99 HIS A O 1
ATOM 788 N N . PHE A 1 100 ? 9.089 -1.282 8.692 1.00 96.38 100 PHE A N 1
ATOM 789 C CA . PHE A 1 100 ? 7.684 -1.556 8.376 1.00 96.38 100 PHE A CA 1
ATOM 790 C C . PHE A 1 100 ? 7.308 -1.033 6.986 1.00 96.38 100 PHE A C 1
ATOM 792 O O . PHE A 1 100 ? 6.687 -1.749 6.201 1.00 96.38 100 PHE A O 1
ATOM 799 N N . ALA A 1 101 ? 7.823 0.142 6.606 1.00 96.75 101 ALA A N 1
ATOM 800 C CA . ALA A 1 101 ? 7.650 0.698 5.263 1.00 96.75 101 ALA A CA 1
ATOM 801 C C . ALA A 1 101 ? 8.091 -0.287 4.164 1.00 96.75 101 ALA A C 1
ATOM 803 O O . ALA A 1 101 ? 7.381 -0.499 3.182 1.00 96.75 101 ALA A O 1
ATOM 804 N N . ALA A 1 102 ? 9.248 -0.933 4.341 1.00 96.81 102 ALA A N 1
ATOM 805 C CA . ALA A 1 102 ? 9.780 -1.890 3.374 1.00 96.81 102 ALA A CA 1
ATOM 806 C C . ALA A 1 102 ? 8.952 -3.186 3.276 1.00 96.81 102 ALA A C 1
ATOM 808 O O . ALA A 1 102 ? 8.819 -3.744 2.184 1.00 96.81 102 ALA A O 1
ATOM 809 N N . SER A 1 103 ? 8.384 -3.678 4.382 1.00 96.94 103 SER A N 1
ATOM 810 C CA . SER A 1 103 ? 7.531 -4.874 4.344 1.00 96.94 103 SER A CA 1
ATOM 811 C C . SER A 1 103 ? 6.166 -4.573 3.718 1.00 96.94 103 SER A C 1
ATOM 813 O O . SER A 1 103 ? 5.670 -5.378 2.925 1.00 96.94 103 SER A O 1
ATOM 815 N N . GLY A 1 104 ? 5.594 -3.399 4.008 1.00 97.81 104 GLY A N 1
ATOM 816 C CA . GLY A 1 104 ? 4.355 -2.924 3.399 1.00 97.81 104 GLY A CA 1
ATOM 817 C C . GLY A 1 104 ? 4.490 -2.701 1.891 1.00 97.81 104 GLY A C 1
ATOM 818 O O . GLY A 1 104 ? 3.686 -3.216 1.115 1.00 97.81 104 GLY A O 1
ATOM 819 N N . ASP A 1 105 ? 5.559 -2.022 1.462 1.00 97.88 105 ASP A N 1
ATOM 820 C CA . ASP A 1 105 ? 5.916 -1.832 0.048 1.00 97.88 105 ASP A CA 1
ATOM 821 C C . ASP A 1 105 ? 6.030 -3.157 -0.710 1.00 97.88 105 ASP A C 1
ATOM 823 O O . ASP A 1 105 ? 5.488 -3.310 -1.808 1.00 97.88 105 ASP A O 1
ATOM 827 N N . LEU A 1 106 ? 6.711 -4.138 -0.109 1.00 97.88 106 LEU A N 1
ATOM 828 C CA . LEU A 1 106 ? 6.861 -5.464 -0.690 1.00 97.88 106 LEU A CA 1
ATOM 829 C C . LEU A 1 106 ? 5.505 -6.137 -0.929 1.00 97.88 106 LEU A C 1
ATOM 831 O O . LEU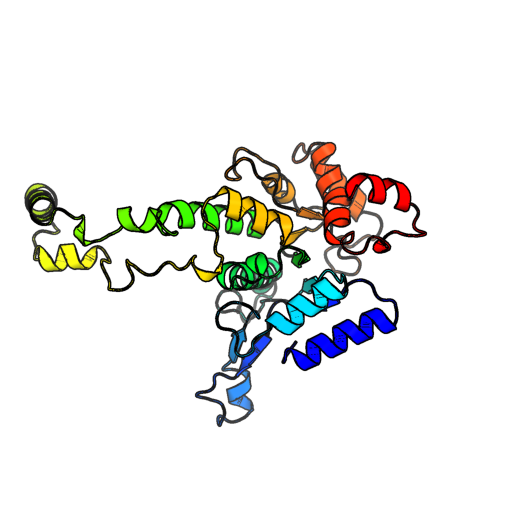 A 1 106 ? 5.270 -6.636 -2.034 1.00 97.88 106 LEU A O 1
ATOM 835 N N . LEU A 1 107 ? 4.622 -6.140 0.075 1.00 98.69 107 LEU A N 1
ATOM 836 C CA . LEU A 1 107 ? 3.296 -6.737 -0.057 1.00 98.69 107 LEU A CA 1
ATOM 837 C C . LEU A 1 107 ? 2.467 -6.006 -1.116 1.00 98.69 107 LEU A C 1
ATOM 839 O O . LEU A 1 107 ? 1.991 -6.645 -2.051 1.00 98.69 107 LEU A O 1
ATOM 843 N N . ALA A 1 108 ? 2.343 -4.679 -1.027 1.00 98.75 108 ALA A N 1
ATOM 844 C CA . ALA A 1 108 ? 1.557 -3.879 -1.969 1.00 98.75 108 ALA A CA 1
ATOM 845 C C . ALA A 1 108 ? 1.985 -4.116 -3.421 1.00 98.75 108 ALA A C 1
ATOM 847 O O . ALA A 1 108 ? 1.159 -4.409 -4.291 1.00 98.75 108 ALA A O 1
ATOM 848 N N . ARG A 1 109 ? 3.298 -4.061 -3.676 1.00 98.19 109 ARG A N 1
ATOM 849 C CA . ARG A 1 109 ? 3.877 -4.325 -4.995 1.00 98.19 109 ARG A CA 1
ATOM 850 C C . ARG A 1 109 ? 3.573 -5.748 -5.462 1.00 98.19 109 ARG A C 1
ATOM 852 O O . ARG A 1 109 ? 3.199 -5.935 -6.620 1.00 98.19 109 ARG A O 1
ATOM 859 N N . SER A 1 110 ? 3.708 -6.738 -4.580 1.00 98.69 110 SER A N 1
ATOM 860 C CA . SER A 1 110 ? 3.432 -8.141 -4.903 1.00 98.69 110 SER A CA 1
ATOM 861 C C . SER A 1 110 ? 1.968 -8.379 -5.273 1.00 98.69 110 SER A C 1
ATOM 863 O O . SER A 1 110 ? 1.688 -9.033 -6.279 1.00 98.69 110 SER A O 1
ATOM 865 N N . LEU A 1 111 ? 1.028 -7.806 -4.515 1.00 98.81 111 LEU A N 1
ATOM 866 C CA . LEU A 1 111 ? -0.407 -7.930 -4.778 1.00 98.81 111 LEU A CA 1
ATOM 867 C C . LEU A 1 111 ? -0.811 -7.217 -6.074 1.00 98.81 111 LEU A C 1
ATOM 869 O O . LEU A 1 111 ? -1.550 -7.787 -6.881 1.00 98.81 111 LEU A O 1
ATOM 873 N N . PHE A 1 112 ? -0.290 -6.009 -6.308 1.00 98.81 112 PHE A N 1
ATOM 874 C CA . PHE A 1 112 ? -0.583 -5.225 -7.5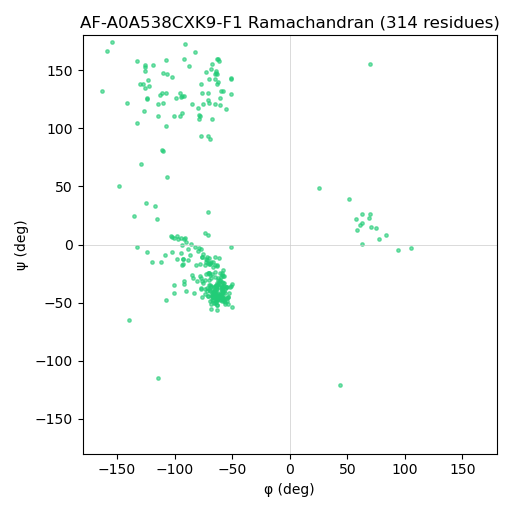08 1.00 98.81 112 PHE A CA 1
ATOM 875 C C . PHE A 1 112 ? -0.088 -5.927 -8.782 1.00 98.81 112 PHE A C 1
ATOM 877 O O . PHE A 1 112 ? -0.880 -6.244 -9.672 1.00 98.81 112 PHE A O 1
ATOM 884 N N . PHE A 1 113 ? 1.210 -6.251 -8.865 1.00 98.50 113 PHE A N 1
ATOM 885 C CA . PHE A 1 113 ? 1.765 -6.947 -10.035 1.00 98.50 113 PHE A CA 1
ATOM 886 C C . PHE A 1 113 ? 1.291 -8.401 -10.135 1.00 98.50 113 PHE A C 1
ATOM 888 O O . PHE A 1 113 ? 1.217 -8.953 -11.231 1.00 98.50 113 PHE A O 1
ATOM 895 N N . GLY A 1 114 ? 0.903 -9.020 -9.019 1.00 98.25 114 GLY A N 1
ATOM 896 C CA . GLY A 1 114 ? 0.238 -10.321 -8.997 1.00 98.25 114 GLY A CA 1
ATOM 897 C C . GLY A 1 114 ? -1.191 -10.286 -9.546 1.00 98.25 114 GLY A C 1
ATOM 898 O O . GLY A 1 114 ? -1.766 -11.345 -9.798 1.00 98.25 114 GLY A O 1
ATOM 899 N N . GLY A 1 115 ? -1.774 -9.101 -9.759 1.00 98.50 115 GLY A N 1
ATOM 900 C CA . GLY A 1 115 ? -3.145 -8.915 -10.237 1.00 98.50 115 GLY A CA 1
ATOM 901 C C . GLY A 1 115 ? -4.226 -9.173 -9.190 1.00 98.50 115 GLY A C 1
ATOM 902 O O . GLY A 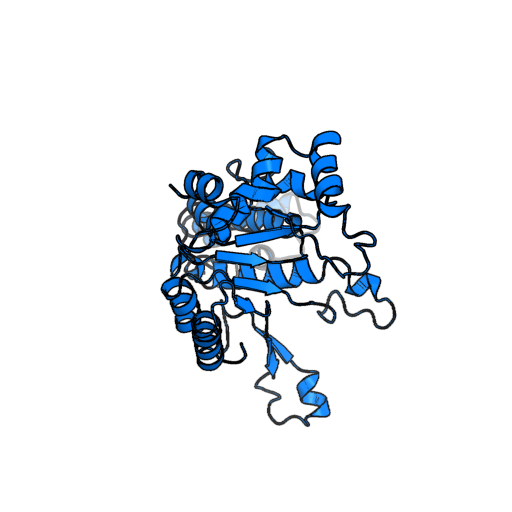1 115 ? -5.392 -9.320 -9.554 1.00 98.50 115 GLY A O 1
ATOM 903 N N . VAL A 1 116 ? -3.858 -9.248 -7.910 1.00 98.75 116 VAL A N 1
ATOM 904 C CA . VAL A 1 116 ? -4.790 -9.522 -6.807 1.00 98.75 116 VAL A CA 1
ATOM 905 C C . VAL A 1 116 ? -5.810 -8.390 -6.692 1.00 98.75 116 VAL A C 1
ATOM 907 O O . VAL A 1 116 ? -7.005 -8.656 -6.639 1.00 98.75 116 VAL A O 1
ATOM 910 N N . THR A 1 117 ? -5.365 -7.132 -6.768 1.00 98.44 117 THR A N 1
ATOM 911 C CA . THR A 1 117 ? -6.233 -5.936 -6.720 1.00 98.44 117 THR A CA 1
ATOM 912 C C . THR A 1 117 ? -7.247 -5.889 -7.861 1.00 98.44 117 THR A C 1
ATOM 914 O O . THR A 1 117 ? -8.369 -5.428 -7.683 1.00 98.44 117 THR A O 1
ATOM 917 N N . LYS A 1 118 ? -6.892 -6.431 -9.031 1.00 98.38 118 LYS A N 1
ATOM 918 C CA . LYS A 1 118 ? -7.813 -6.577 -10.163 1.00 98.38 118 LYS A CA 1
ATOM 919 C C . LYS A 1 118 ? -8.834 -7.693 -9.951 1.00 98.38 118 LYS A C 1
ATOM 921 O O . LYS A 1 118 ? -9.990 -7.531 -10.333 1.00 98.38 118 LYS A O 1
ATOM 926 N N . ARG A 1 119 ? -8.409 -8.845 -9.424 1.00 98.56 119 ARG A N 1
ATOM 927 C CA . ARG A 1 119 ? -9.299 -9.998 -9.199 1.00 98.56 119 ARG A CA 1
ATOM 928 C C . ARG A 1 119 ? -10.238 -9.782 -8.012 1.00 98.56 119 ARG A C 1
ATOM 930 O O . ARG A 1 119 ? -11.356 -10.283 -8.044 1.00 98.56 119 ARG A O 1
ATOM 937 N N . PHE A 1 120 ? -9.798 -9.013 -7.017 1.00 98.75 120 PHE A N 1
ATOM 938 C CA . PHE A 1 120 ? -10.523 -8.721 -5.779 1.00 98.75 120 PHE A CA 1
ATOM 939 C C . PHE A 1 120 ? -10.564 -7.204 -5.517 1.00 98.75 120 PHE A C 1
ATOM 941 O O . PHE A 1 120 ? -9.912 -6.717 -4.591 1.00 98.75 120 PHE A O 1
ATOM 948 N N . PRO A 1 121 ? -11.312 -6.429 -6.323 1.00 98.25 121 PRO A N 1
ATOM 949 C CA . PRO A 1 121 ? -11.361 -4.970 -6.197 1.00 98.25 121 PRO A CA 1
ATOM 950 C C . PRO A 1 121 ? -11.973 -4.497 -4.866 1.00 98.25 121 PRO A C 1
ATOM 952 O O . PRO A 1 121 ? -11.662 -3.401 -4.395 1.00 98.25 121 PRO A O 1
ATOM 955 N N . GLU A 1 122 ? -12.796 -5.318 -4.204 1.00 98.19 122 GLU A N 1
ATOM 956 C CA . GLU A 1 122 ? -13.321 -5.021 -2.864 1.00 98.19 122 GLU A CA 1
ATOM 957 C C . GLU A 1 122 ? -12.335 -5.309 -1.719 1.00 98.19 122 GLU A C 1
ATOM 959 O O . GLU A 1 122 ? -12.624 -4.968 -0.573 1.00 98.19 122 GLU A O 1
ATOM 964 N N . LEU A 1 123 ? -11.163 -5.900 -1.989 1.00 98.62 123 LEU A N 1
ATOM 965 C CA . LEU A 1 123 ? -10.161 -6.152 -0.953 1.00 98.62 123 LEU A CA 1
ATOM 966 C C . LEU A 1 123 ? -9.665 -4.827 -0.355 1.00 98.62 123 LEU A C 1
ATOM 968 O O . LEU A 1 123 ? -9.408 -3.863 -1.081 1.00 98.62 123 LEU A O 1
ATOM 972 N N . ARG A 1 124 ? -9.500 -4.779 0.968 1.00 98.50 124 ARG A N 1
ATOM 973 C CA . ARG A 1 124 ? -8.897 -3.642 1.673 1.00 98.50 124 ARG A CA 1
ATOM 974 C C . ARG A 1 124 ? -7.721 -4.121 2.504 1.00 98.50 124 ARG A C 1
ATOM 976 O O . ARG A 1 124 ? -7.871 -5.035 3.317 1.00 98.50 124 ARG A O 1
ATOM 983 N N . VAL A 1 125 ? -6.569 -3.506 2.274 1.00 98.75 125 VAL A N 1
ATOM 984 C CA . VAL A 1 125 ? -5.298 -3.858 2.903 1.00 98.75 125 VAL A CA 1
ATOM 985 C C . VAL A 1 125 ? -4.710 -2.609 3.543 1.00 98.75 125 VAL A C 1
ATOM 987 O O . VAL A 1 125 ? -4.360 -1.659 2.845 1.00 98.75 125 VAL A O 1
ATOM 990 N N . ALA A 1 126 ? -4.597 -2.619 4.865 1.00 98.62 126 ALA A N 1
ATOM 991 C CA . ALA A 1 126 ? -3.878 -1.614 5.629 1.00 98.62 126 ALA A CA 1
ATOM 992 C C . ALA A 1 126 ? -2.440 -2.075 5.866 1.00 98.62 126 ALA A C 1
ATOM 994 O O . ALA A 1 126 ? -2.215 -3.181 6.343 1.00 98.62 126 ALA A O 1
ATOM 995 N N . LEU A 1 127 ? -1.468 -1.237 5.528 1.00 98.50 127 LEU A N 1
ATOM 996 C CA . LEU A 1 127 ? -0.039 -1.484 5.696 1.00 98.50 127 LEU A CA 1
ATOM 997 C C . LEU A 1 127 ? 0.426 -0.587 6.841 1.00 98.50 127 LEU A C 1
ATOM 999 O O . LEU A 1 127 ? 0.516 0.626 6.661 1.00 98.50 127 LEU A O 1
ATOM 1003 N N . LEU A 1 128 ? 0.605 -1.168 8.026 1.00 97.19 128 LEU A N 1
ATOM 1004 C CA . LEU A 1 128 ? 0.720 -0.416 9.279 1.00 97.19 128 LEU A CA 1
ATOM 1005 C C . LEU A 1 128 ? 2.160 0.016 9.588 1.00 97.19 128 LEU A C 1
ATOM 1007 O O . LEU A 1 128 ? 3.101 -0.635 9.129 1.00 97.19 128 LEU A O 1
ATOM 1011 N N . GLU A 1 129 ? 2.292 1.112 10.347 1.00 95.06 129 GLU A N 1
ATOM 1012 C CA . GLU A 1 129 ? 3.541 1.641 10.944 1.00 95.06 129 GLU A CA 1
ATOM 1013 C C . GLU A 1 129 ? 4.657 1.979 9.926 1.00 95.06 129 GLU A C 1
ATOM 1015 O O . GLU A 1 129 ? 5.827 2.178 10.252 1.00 95.06 129 GLU A O 1
ATOM 1020 N N . GLY A 1 130 ? 4.318 2.019 8.634 1.00 94.44 130 GLY A N 1
ATOM 1021 C CA . GLY A 1 130 ? 5.268 2.251 7.545 1.00 94.44 130 GLY A CA 1
ATOM 1022 C C . GLY A 1 130 ? 5.315 3.691 7.037 1.00 94.44 130 GLY A C 1
ATOM 1023 O O . GLY A 1 130 ? 6.217 4.023 6.262 1.00 94.44 130 GLY A O 1
ATOM 1024 N N . GLY A 1 131 ? 4.343 4.516 7.427 1.00 96.94 131 GLY A N 1
ATOM 1025 C CA . GLY A 1 131 ? 4.125 5.851 6.884 1.00 96.94 131 GLY A CA 1
ATOM 1026 C C . GLY A 1 131 ? 3.609 5.825 5.441 1.00 96.94 131 GLY A C 1
ATOM 1027 O O . GLY A 1 131 ? 3.829 4.892 4.662 1.00 96.94 131 GLY A O 1
ATOM 1028 N N . VAL A 1 132 ? 2.922 6.888 5.031 1.00 98.12 132 VAL A N 1
ATOM 1029 C CA . VAL A 1 132 ? 2.343 6.985 3.678 1.00 98.12 132 VAL A CA 1
ATOM 1030 C C . VAL A 1 132 ? 3.368 7.340 2.601 1.00 98.12 132 VAL A C 1
ATOM 1032 O O . VAL A 1 132 ? 3.136 7.088 1.415 1.00 98.12 132 VAL A O 1
ATOM 1035 N N . ALA A 1 133 ? 4.542 7.847 2.982 1.00 97.94 133 ALA A N 1
ATOM 1036 C CA . ALA A 1 133 ? 5.585 8.242 2.037 1.00 97.94 133 ALA A CA 1
ATOM 1037 C C . ALA A 1 133 ? 6.006 7.107 1.092 1.00 97.94 133 ALA A C 1
ATOM 1039 O O . ALA A 1 133 ? 6.232 7.325 -0.103 1.00 97.94 133 ALA A O 1
ATOM 1040 N N . VAL A 1 134 ? 6.070 5.873 1.600 1.00 97.56 134 VAL A N 1
ATOM 1041 C CA . VAL A 1 134 ? 6.396 4.710 0.771 1.00 97.56 134 VAL A CA 1
ATOM 1042 C C . VAL A 1 134 ? 5.269 4.372 -0.213 1.00 97.56 134 VAL A C 1
ATOM 1044 O O . VAL A 1 134 ? 5.556 4.020 -1.357 1.00 97.56 134 VAL A O 1
ATOM 1047 N N . GLY A 1 135 ? 4.010 4.573 0.184 1.00 98.25 135 GLY A N 1
ATOM 1048 C CA . GLY A 1 135 ? 2.838 4.412 -0.671 1.00 98.25 135 GLY A CA 1
ATOM 1049 C C . GLY A 1 135 ? 2.769 5.441 -1.790 1.00 98.25 135 GLY A C 1
ATOM 1050 O O . GLY A 1 135 ? 2.573 5.072 -2.948 1.00 98.25 135 GLY A O 1
ATOM 1051 N N . VAL A 1 136 ? 3.015 6.715 -1.472 1.00 98.56 136 VAL A N 1
ATOM 1052 C CA . VAL A 1 136 ? 3.128 7.806 -2.457 1.00 98.56 136 VAL A CA 1
ATOM 1053 C C . VAL A 1 136 ? 4.225 7.510 -3.474 1.00 98.56 136 VAL A C 1
ATOM 1055 O O . VAL A 1 136 ? 3.994 7.584 -4.685 1.00 98.56 136 VAL A O 1
ATOM 1058 N N . ARG A 1 137 ? 5.408 7.099 -3.000 1.00 98.31 137 ARG A N 1
ATOM 1059 C CA . ARG A 1 137 ? 6.515 6.710 -3.879 1.00 98.31 137 ARG A CA 1
ATOM 1060 C C . ARG A 1 137 ? 6.135 5.534 -4.776 1.00 98.31 137 ARG A C 1
ATOM 1062 O O . ARG A 1 137 ? 6.369 5.606 -5.980 1.00 98.31 137 ARG A O 1
ATOM 1069 N N . LEU A 1 138 ? 5.545 4.474 -4.219 1.00 98.69 138 LEU A N 1
ATOM 1070 C CA . LEU A 1 138 ? 5.152 3.293 -4.990 1.00 98.69 138 LEU A CA 1
ATOM 1071 C C . LEU A 1 138 ? 4.098 3.647 -6.048 1.00 98.69 138 LEU A C 1
ATOM 1073 O O . LEU A 1 138 ? 4.262 3.270 -7.206 1.00 98.69 138 LEU A O 1
ATOM 1077 N N . TYR A 1 139 ? 3.068 4.418 -5.693 1.00 98.81 139 TYR A N 1
ATOM 1078 C CA . TYR A 1 139 ? 2.060 4.908 -6.637 1.00 98.81 139 TYR A CA 1
ATOM 1079 C C . TYR A 1 139 ? 2.689 5.699 -7.792 1.00 98.81 139 TYR A C 1
ATOM 1081 O O . TYR A 1 139 ? 2.454 5.393 -8.966 1.00 98.81 139 TYR A O 1
ATOM 1089 N N . GLY A 1 140 ? 3.542 6.676 -7.466 1.00 98.56 140 GLY A N 1
ATOM 1090 C CA . GLY A 1 140 ? 4.259 7.473 -8.458 1.00 98.56 140 GLY A CA 1
ATOM 1091 C C . GLY A 1 140 ? 5.133 6.615 -9.375 1.00 98.56 140 GLY A C 1
ATOM 1092 O O . GLY A 1 140 ? 5.135 6.803 -10.596 1.00 98.56 140 GLY A O 1
ATOM 1093 N N . ASP A 1 141 ? 5.824 5.621 -8.812 1.00 98.38 141 ASP A N 1
ATOM 1094 C CA . ASP A 1 141 ? 6.616 4.667 -9.577 1.00 98.38 141 ASP A CA 1
ATOM 1095 C C . ASP A 1 141 ? 5.739 3.837 -10.524 1.00 98.38 141 ASP A C 1
ATOM 1097 O O . ASP A 1 141 ? 6.056 3.767 -11.714 1.00 98.38 141 ASP A O 1
ATOM 1101 N N . LEU A 1 142 ? 4.621 3.268 -10.061 1.00 98.56 142 LEU A N 1
ATOM 1102 C CA . LEU A 1 142 ? 3.706 2.484 -10.901 1.00 98.56 142 LEU A CA 1
ATOM 1103 C C . LEU A 1 142 ? 3.222 3.292 -12.112 1.00 98.56 142 LEU A C 1
ATOM 1105 O O . LEU A 1 142 ? 3.360 2.829 -13.246 1.00 98.56 142 LEU A O 1
ATOM 1109 N N . VAL A 1 143 ? 2.749 4.522 -11.896 1.00 98.50 143 VAL A N 1
ATOM 1110 C CA . VAL A 1 143 ? 2.295 5.413 -12.977 1.00 98.50 143 VAL A CA 1
ATOM 1111 C C . VAL A 1 143 ? 3.441 5.752 -13.936 1.00 98.50 143 VAL A C 1
ATOM 1113 O O . VAL A 1 143 ? 3.308 5.638 -15.158 1.00 98.50 143 VAL A O 1
ATOM 1116 N N . ALA A 1 144 ? 4.608 6.126 -13.405 1.00 97.19 144 ALA A N 1
ATOM 1117 C CA . ALA A 1 144 ? 5.764 6.478 -14.222 1.00 97.19 144 ALA A CA 1
ATOM 1118 C C . ALA A 1 144 ? 6.282 5.297 -15.060 1.00 97.19 144 ALA A C 1
ATOM 1120 O O . ALA A 1 144 ? 6.744 5.502 -16.186 1.00 97.19 144 ALA A O 1
ATOM 1121 N N . ARG A 1 145 ? 6.235 4.067 -14.527 1.00 95.88 145 ARG A N 1
ATOM 1122 C CA . ARG A 1 145 ? 6.673 2.858 -15.242 1.00 95.88 145 ARG A CA 1
ATOM 1123 C C . ARG A 1 145 ? 5.624 2.417 -16.251 1.00 95.88 145 ARG A C 1
ATOM 1125 O O . ARG A 1 145 ? 6.012 2.076 -17.363 1.00 95.88 145 ARG A O 1
ATOM 1132 N N . TRP A 1 146 ? 4.334 2.511 -15.935 1.00 96.44 146 TRP A N 1
ATOM 1133 C CA . TRP A 1 146 ? 3.256 2.228 -16.884 1.00 96.44 146 TRP A CA 1
ATOM 1134 C C . TRP A 1 146 ? 3.355 3.096 -18.142 1.00 96.44 146 TRP A C 1
ATOM 1136 O O . TRP A 1 146 ? 3.347 2.579 -19.260 1.00 96.44 146 TRP A O 1
ATOM 1146 N N . ASN A 1 147 ? 3.566 4.404 -17.972 1.00 95.25 147 ASN A N 1
ATOM 1147 C CA . ASN A 1 147 ? 3.685 5.353 -19.085 1.00 95.25 147 ASN A CA 1
ATOM 1148 C C . ASN A 1 147 ? 4.914 5.120 -19.984 1.00 95.25 147 ASN A C 1
ATOM 1150 O O . ASN A 1 147 ? 5.011 5.711 -21.060 1.00 95.25 147 ASN A O 1
ATOM 1154 N N . LYS A 1 148 ? 5.851 4.264 -19.560 1.00 90.38 148 LYS A N 1
ATOM 1155 C CA . LYS A 1 148 ? 7.047 3.891 -20.328 1.00 90.38 148 LYS A CA 1
ATOM 1156 C C . LYS A 1 148 ? 6.961 2.464 -20.867 1.00 90.38 148 LYS A C 1
ATOM 1158 O O . LYS A 1 148 ? 7.249 2.242 -22.034 1.00 90.38 148 LYS A O 1
ATOM 1163 N N . ARG A 1 149 ? 6.578 1.507 -20.021 1.00 89.25 149 ARG A N 1
ATOM 1164 C CA . ARG A 1 149 ? 6.712 0.063 -20.263 1.00 89.25 149 ARG A CA 1
ATOM 1165 C C . ARG A 1 149 ? 5.452 -0.732 -19.881 1.00 89.25 149 ARG A C 1
ATOM 1167 O O . ARG A 1 149 ? 5.540 -1.906 -19.555 1.00 89.25 149 ARG A O 1
ATOM 1174 N N . GLY A 1 150 ? 4.289 -0.090 -19.879 1.00 90.88 150 GLY A N 1
ATOM 1175 C CA . GLY A 1 150 ? 3.000 -0.742 -19.658 1.00 90.88 150 GLY A CA 1
ATOM 1176 C C . GLY A 1 150 ? 2.179 -0.833 -20.939 1.00 90.88 150 GLY A C 1
ATOM 1177 O O . GLY A 1 150 ? 2.020 0.176 -21.635 1.00 90.88 150 GLY A O 1
ATOM 1178 N N . GLY A 1 151 ? 1.667 -2.025 -21.253 1.00 89.25 151 GLY A N 1
ATOM 1179 C CA . GLY A 1 151 ? 0.766 -2.271 -22.381 1.00 89.25 151 GLY A CA 1
ATOM 1180 C C . GLY A 1 151 ? 1.195 -1.575 -23.687 1.00 89.25 151 GLY A C 1
ATOM 1181 O O . GLY A 1 151 ? 2.307 -1.806 -24.171 1.00 89.25 151 GLY A O 1
ATOM 1182 N N . PRO A 1 152 ? 0.361 -0.689 -24.271 1.00 89.50 152 PRO A N 1
ATOM 1183 C CA . PRO A 1 152 ? 0.659 -0.050 -25.557 1.00 89.50 152 PRO A CA 1
ATOM 1184 C C . PRO A 1 152 ? 1.887 0.878 -25.525 1.00 89.50 152 PRO A C 1
ATOM 1186 O O . PRO A 1 152 ? 2.440 1.190 -26.580 1.00 89.50 152 PRO A O 1
ATOM 1189 N N . ASN A 1 153 ? 2.347 1.315 -24.346 1.00 89.75 153 ASN A N 1
ATOM 1190 C CA . ASN A 1 153 ? 3.505 2.205 -24.233 1.00 89.75 153 ASN A CA 1
ATOM 1191 C C . ASN A 1 153 ? 4.825 1.497 -24.572 1.00 89.75 153 ASN A C 1
ATOM 1193 O O . ASN A 1 153 ? 5.762 2.157 -25.023 1.00 89.75 153 ASN A O 1
ATOM 1197 N N . MET A 1 154 ? 4.887 0.165 -24.434 1.00 87.38 154 MET A N 1
ATOM 1198 C CA . MET A 1 154 ? 6.091 -0.624 -24.725 1.00 87.38 154 MET A CA 1
ATOM 1199 C C . MET A 1 154 ? 6.550 -0.501 -26.178 1.00 87.38 154 MET A C 1
ATOM 1201 O O . MET A 1 154 ? 7.748 -0.523 -26.440 1.00 87.38 154 MET A O 1
ATOM 1205 N N . ALA A 1 155 ? 5.623 -0.297 -27.120 1.00 84.69 155 ALA A N 1
ATOM 1206 C CA . ALA A 1 155 ? 5.952 -0.156 -28.537 1.00 84.69 155 ALA A CA 1
ATOM 1207 C C . ALA A 1 155 ? 6.930 1.003 -28.807 1.00 84.69 155 ALA A C 1
ATOM 1209 O O . ALA A 1 155 ? 7.711 0.936 -29.752 1.00 84.69 155 ALA A O 1
ATOM 1210 N N . ARG A 1 156 ? 6.943 2.046 -27.958 1.00 82.25 156 ARG A N 1
ATOM 1211 C CA . ARG A 1 156 ? 7.905 3.163 -28.043 1.00 82.25 156 ARG A CA 1
ATOM 1212 C C . ARG A 1 156 ? 9.329 2.756 -27.670 1.00 82.25 156 ARG A C 1
ATOM 1214 O O . ARG A 1 156 ? 10.271 3.411 -28.099 1.00 82.25 156 ARG A O 1
ATOM 1221 N N . LEU A 1 157 ? 9.469 1.701 -26.875 1.00 79.00 157 LEU A N 1
ATOM 1222 C CA . LEU A 1 157 ? 10.739 1.141 -26.423 1.00 79.00 157 LEU A CA 1
ATOM 1223 C C . LEU A 1 157 ? 11.181 -0.060 -27.271 1.00 79.00 157 LEU A C 1
ATOM 1225 O O . LEU A 1 157 ? 12.156 -0.713 -26.909 1.00 79.00 157 LEU A O 1
ATOM 1229 N N . ASN A 1 158 ? 10.484 -0.362 -28.377 1.00 77.62 158 ASN A N 1
ATOM 1230 C CA . ASN A 1 158 ? 10.887 -1.449 -29.259 1.00 77.62 158 ASN A CA 1
ATOM 1231 C C . ASN A 1 158 ? 12.297 -1.157 -29.814 1.00 77.62 158 ASN A C 1
ATOM 1233 O O . ASN A 1 158 ? 12.478 -0.134 -30.484 1.00 77.62 158 ASN A O 1
ATOM 1237 N N . PRO A 1 159 ? 13.289 -2.028 -29.556 1.00 75.56 159 PRO A N 1
ATOM 1238 C CA . PRO A 1 159 ? 14.650 -1.832 -30.040 1.00 75.56 159 PRO A CA 1
ATOM 1239 C C . PRO A 1 159 ? 14.763 -1.768 -31.567 1.00 75.56 159 PRO A C 1
ATOM 1241 O O . PRO A 1 159 ? 15.683 -1.129 -32.079 1.00 75.56 159 PRO A O 1
ATOM 1244 N N . ASP A 1 160 ? 13.819 -2.360 -32.300 1.00 77.62 160 ASP A N 1
ATOM 1245 C CA . ASP A 1 160 ? 13.775 -2.291 -33.763 1.00 77.62 160 ASP A CA 1
ATOM 1246 C C . ASP A 1 160 ? 13.447 -0.882 -34.284 1.00 77.62 160 ASP A C 1
ATOM 1248 O O . ASP A 1 160 ? 13.704 -0.584 -35.449 1.00 77.62 160 ASP A O 1
ATOM 1252 N N . ASN A 1 161 ? 12.951 0.022 -33.429 1.00 80.12 161 ASN A N 1
ATOM 1253 C CA . ASN A 1 161 ? 12.724 1.424 -33.792 1.00 80.12 161 ASN A CA 1
ATOM 1254 C C . ASN A 1 161 ? 14.024 2.251 -33.862 1.00 80.12 161 ASN A C 1
ATOM 1256 O O . ASN A 1 161 ? 13.979 3.417 -34.258 1.00 80.12 161 ASN A O 1
ATOM 1260 N N . ILE A 1 162 ? 15.172 1.708 -33.439 1.00 80.06 162 ILE A N 1
ATOM 1261 C CA . ILE A 1 162 ? 16.449 2.431 -33.459 1.00 80.06 162 ILE A CA 1
ATOM 1262 C C . ILE A 1 162 ? 16.988 2.494 -34.893 1.00 80.06 162 ILE A C 1
ATOM 1264 O O . ILE A 1 162 ? 17.307 1.467 -35.495 1.00 80.06 162 ILE A O 1
ATOM 1268 N N . ASP A 1 163 ? 17.197 3.709 -35.411 1.00 84.94 163 ASP A N 1
ATOM 1269 C CA . ASP A 1 163 ? 17.974 3.924 -36.635 1.00 84.94 163 ASP A CA 1
ATOM 1270 C C . ASP A 1 163 ? 19.461 3.659 -36.354 1.00 84.94 163 ASP A C 1
ATOM 1272 O O . ASP A 1 163 ? 20.210 4.522 -35.885 1.00 84.94 163 ASP A O 1
ATOM 1276 N N . ARG A 1 164 ? 19.879 2.420 -36.622 1.00 78.62 164 ARG A N 1
ATOM 1277 C CA . ARG A 1 164 ? 21.244 1.945 -36.366 1.00 78.62 164 ARG A CA 1
ATOM 1278 C C . ARG A 1 164 ? 22.290 2.696 -37.186 1.00 78.62 164 ARG A C 1
ATOM 1280 O O . ARG A 1 164 ? 23.400 2.896 -36.698 1.00 78.62 164 ARG A O 1
ATOM 1287 N N . VAL A 1 165 ? 21.941 3.125 -38.402 1.00 81.31 165 VAL A N 1
ATOM 1288 C CA . VAL A 1 165 ? 22.852 3.879 -39.276 1.00 81.31 165 VAL A CA 1
ATOM 1289 C C . VAL A 1 165 ? 23.092 5.250 -38.666 1.00 81.31 165 VAL A C 1
ATOM 1291 O O . VAL A 1 165 ? 24.238 5.625 -38.416 1.00 81.31 165 VAL A O 1
ATOM 1294 N N . ARG A 1 166 ? 22.015 5.962 -38.318 1.00 86.38 166 ARG A N 1
ATOM 1295 C CA . ARG A 1 166 ? 22.123 7.286 -37.707 1.00 86.38 166 ARG A CA 1
ATOM 1296 C C . ARG A 1 166 ? 22.807 7.246 -36.343 1.00 86.38 166 ARG A C 1
ATOM 1298 O O . ARG A 1 166 ? 23.591 8.136 -36.020 1.00 86.38 166 ARG A O 1
ATOM 1305 N N . TYR A 1 167 ? 22.533 6.220 -35.543 1.00 81.06 167 TYR A N 1
ATOM 1306 C CA . TYR A 1 167 ? 23.193 6.021 -34.258 1.00 81.06 167 TYR A CA 1
ATOM 1307 C C . TYR A 1 167 ? 24.713 5.845 -34.422 1.00 81.06 167 TYR A C 1
ATOM 1309 O O . TYR A 1 167 ? 25.483 6.524 -33.741 1.00 81.06 167 TYR A O 1
ATOM 1317 N N . ALA A 1 168 ? 25.155 5.025 -35.383 1.00 78.00 168 ALA A N 1
ATOM 1318 C CA . ALA A 1 168 ? 26.573 4.845 -35.692 1.00 78.00 168 ALA A CA 1
ATOM 1319 C C . ALA A 1 168 ? 27.243 6.144 -36.184 1.00 78.00 168 ALA A C 1
ATOM 1321 O O . ALA A 1 168 ? 28.338 6.477 -35.731 1.00 78.00 168 ALA A O 1
ATOM 1322 N N . GLU A 1 169 ? 26.577 6.914 -37.053 1.00 84.12 169 GLU A N 1
ATOM 1323 C CA . GLU A 1 169 ? 27.067 8.222 -37.521 1.00 84.12 169 GLU A CA 1
ATOM 1324 C C . GLU A 1 169 ? 27.274 9.216 -36.372 1.00 84.12 169 GLU A C 1
ATOM 1326 O O . GLU A 1 169 ? 28.285 9.923 -36.327 1.00 84.12 169 GLU A O 1
ATOM 1331 N N . LEU A 1 170 ? 26.322 9.281 -35.435 1.00 86.75 170 LEU A N 1
ATOM 1332 C CA . LEU A 1 170 ? 26.392 10.180 -34.283 1.00 86.75 170 LEU A CA 1
ATOM 1333 C C . LEU A 1 170 ? 27.548 9.805 -33.355 1.00 86.75 170 LEU A C 1
ATOM 1335 O O . LEU A 1 170 ? 28.264 10.693 -32.893 1.00 86.75 170 LEU A O 1
ATOM 1339 N N . ILE A 1 171 ? 27.774 8.509 -33.128 1.00 84.38 171 ILE A N 1
ATOM 1340 C CA . ILE A 1 171 ? 28.930 8.041 -32.360 1.00 84.38 171 ILE A CA 1
ATOM 1341 C C . ILE A 1 171 ? 30.240 8.381 -33.075 1.00 84.38 171 ILE A C 1
ATOM 1343 O O . ILE A 1 171 ? 31.144 8.919 -32.442 1.00 84.38 171 ILE A O 1
ATOM 1347 N N . ALA A 1 172 ? 30.340 8.141 -34.383 1.00 79.25 172 ALA A N 1
ATOM 1348 C CA . ALA A 1 172 ? 31.546 8.466 -35.145 1.00 79.25 172 ALA A CA 1
ATOM 1349 C C . ALA A 1 172 ? 31.850 9.975 -35.152 1.00 79.25 172 ALA A C 1
ATOM 1351 O O . ALA A 1 172 ? 33.013 10.372 -35.140 1.00 79.25 172 ALA A O 1
ATOM 1352 N N . THR A 1 173 ? 30.811 10.816 -35.150 1.00 87.25 173 THR A N 1
ATOM 1353 C CA . THR A 1 173 ? 30.948 12.279 -35.219 1.00 87.25 173 THR A CA 1
ATOM 1354 C C . THR A 1 173 ? 31.227 12.910 -33.854 1.00 87.25 173 THR A C 1
ATOM 1356 O O . THR A 1 173 ? 32.038 13.828 -33.759 1.00 87.25 173 THR A O 1
ATOM 1359 N N . TYR A 1 174 ? 30.550 12.449 -32.797 1.00 88.44 174 TYR A N 1
ATOM 1360 C CA . TYR A 1 174 ? 30.542 13.122 -31.490 1.00 88.44 174 TYR A CA 1
ATOM 1361 C C . TYR A 1 174 ? 31.087 12.270 -30.339 1.00 88.44 174 TYR A C 1
ATOM 1363 O O . TYR A 1 174 ? 31.386 12.802 -29.275 1.00 88.44 174 TYR A O 1
ATOM 1371 N N . GLY A 1 175 ? 31.216 10.957 -30.522 1.00 81.75 175 GLY A N 1
ATOM 1372 C CA . GLY A 1 175 ? 31.635 10.005 -29.498 1.00 81.75 175 GLY A CA 1
ATOM 1373 C C . GLY A 1 175 ? 33.052 9.502 -29.728 1.00 81.75 175 GLY A C 1
ATOM 1374 O O . GLY A 1 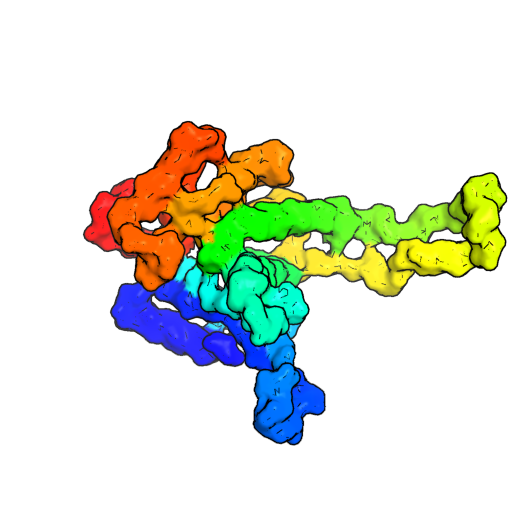175 ? 33.242 8.295 -29.840 1.00 81.75 175 GLY A O 1
ATOM 1375 N N . SER A 1 176 ? 34.048 10.394 -29.780 1.00 78.00 176 SER A N 1
ATOM 1376 C CA . SER A 1 176 ? 35.460 10.027 -30.012 1.00 78.00 176 SER A CA 1
ATOM 1377 C C . SER A 1 176 ? 35.954 8.910 -29.084 1.00 78.00 176 SER A C 1
ATOM 1379 O O . SER A 1 176 ? 36.718 8.048 -29.509 1.00 78.00 176 SER A O 1
ATOM 1381 N N . ASP A 1 177 ? 35.454 8.869 -27.847 1.00 79.62 177 ASP A N 1
ATOM 1382 C CA . ASP A 1 177 ? 35.784 7.820 -26.877 1.00 79.62 177 ASP A CA 1
ATOM 1383 C C . ASP A 1 177 ? 35.020 6.510 -27.131 1.00 79.62 177 ASP A C 1
ATOM 1385 O O . ASP A 1 177 ? 35.498 5.431 -26.779 1.00 79.62 177 ASP A O 1
ATOM 1389 N N . LEU A 1 178 ? 33.840 6.580 -27.747 1.00 77.19 178 LEU A N 1
ATOM 1390 C CA . LEU A 1 178 ? 32.969 5.444 -28.062 1.00 77.19 178 LEU A CA 1
ATOM 1391 C C . LEU A 1 178 ? 33.281 4.809 -29.424 1.00 77.19 178 LEU A C 1
ATOM 1393 O O . LEU A 1 178 ? 32.883 3.673 -29.658 1.00 77.19 178 LEU A O 1
ATOM 1397 N N . ALA A 1 179 ? 34.066 5.478 -30.273 1.00 71.94 179 ALA A N 1
ATOM 1398 C CA . ALA A 1 179 ? 34.517 4.971 -31.573 1.00 71.94 179 ALA A CA 1
ATOM 1399 C C . ALA A 1 179 ? 35.371 3.686 -31.492 1.00 71.94 179 ALA A C 1
ATOM 1401 O O . ALA A 1 179 ? 35.621 3.042 -32.507 1.00 71.94 179 ALA A O 1
ATOM 1402 N N . ARG A 1 180 ? 35.816 3.300 -30.286 1.00 80.12 180 ARG A N 1
ATOM 1403 C CA . ARG A 1 180 ? 36.500 2.023 -30.016 1.00 80.12 180 ARG A CA 1
ATOM 1404 C C . ARG A 1 180 ? 35.572 0.802 -30.043 1.00 80.12 180 ARG A C 1
ATOM 1406 O O . ARG A 1 180 ? 36.074 -0.316 -30.058 1.00 80.12 180 ARG A O 1
ATOM 1413 N N . PHE A 1 181 ? 34.259 1.013 -29.988 1.00 77.19 181 PHE A N 1
ATOM 1414 C CA . PHE A 1 181 ? 33.249 -0.038 -30.055 1.00 77.19 181 PHE A CA 1
ATOM 1415 C C . PHE A 1 181 ? 32.637 -0.083 -31.455 1.00 77.19 181 PHE A C 1
ATOM 14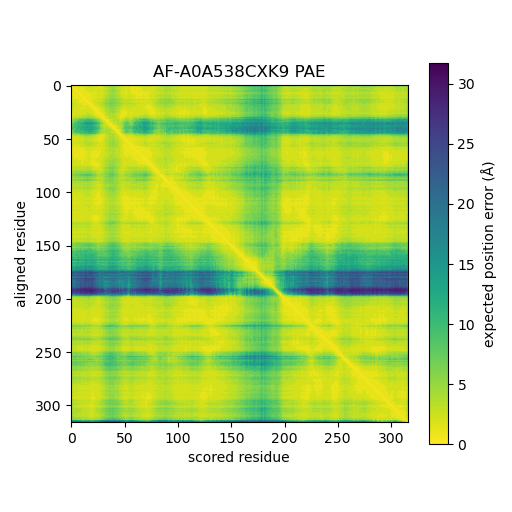17 O O . PHE A 1 181 ? 32.428 0.951 -32.092 1.00 77.19 181 PHE A O 1
ATOM 1424 N N . SER A 1 182 ? 32.322 -1.281 -31.933 1.00 75.12 182 SER A N 1
ATOM 1425 C CA . SER A 1 182 ? 31.583 -1.456 -33.180 1.00 75.12 182 SER A CA 1
ATOM 1426 C C . SER A 1 182 ? 30.138 -0.941 -33.055 1.00 75.12 182 SER A C 1
ATOM 1428 O O . SER A 1 182 ? 29.569 -0.929 -31.957 1.00 75.12 182 SER A O 1
ATOM 1430 N N . PRO A 1 183 ? 29.495 -0.553 -34.174 1.00 69.50 183 PRO A N 1
ATOM 1431 C CA . PRO A 1 183 ? 28.080 -0.179 -34.185 1.00 69.50 183 PRO A CA 1
ATOM 1432 C C . PRO A 1 183 ? 27.157 -1.225 -33.545 1.00 69.50 183 PRO A C 1
ATOM 1434 O O . PRO A 1 183 ? 26.218 -0.857 -32.843 1.00 69.50 183 PRO A O 1
ATOM 1437 N N . ASP A 1 184 ? 27.451 -2.515 -33.733 1.00 70.56 184 ASP A N 1
ATOM 1438 C CA . ASP A 1 184 ? 26.673 -3.614 -33.155 1.00 70.56 184 ASP A CA 1
ATOM 1439 C C . ASP A 1 184 ? 26.874 -3.744 -31.638 1.00 70.56 184 ASP A C 1
ATOM 1441 O O . ASP A 1 184 ? 25.908 -3.998 -30.917 1.00 70.56 184 ASP A O 1
ATOM 1445 N N . GLU A 1 185 ? 28.086 -3.523 -31.118 1.00 73.81 185 GLU A N 1
ATOM 1446 C CA . GLU A 1 185 ? 28.347 -3.495 -29.669 1.00 73.81 185 GLU A CA 1
ATOM 1447 C C . GLU A 1 185 ? 27.633 -2.321 -28.995 1.00 73.81 185 GLU A C 1
ATOM 1449 O O . GLU A 1 185 ? 27.024 -2.480 -27.936 1.00 73.81 185 GLU A O 1
ATOM 1454 N N . LEU A 1 186 ? 27.646 -1.151 -29.634 1.00 73.12 186 LEU A N 1
ATOM 1455 C CA . LEU A 1 186 ? 26.955 0.034 -29.134 1.00 73.12 186 LEU A CA 1
ATOM 1456 C C . LEU A 1 186 ? 25.436 -0.156 -29.185 1.00 73.12 186 LEU A C 1
ATOM 1458 O O . LEU A 1 186 ? 24.757 0.108 -28.196 1.00 73.12 186 LEU A O 1
ATOM 1462 N N . ALA A 1 187 ? 24.897 -0.695 -30.280 1.00 67.56 187 ALA A N 1
ATOM 1463 C CA . ALA A 1 187 ? 23.475 -1.013 -30.386 1.00 67.56 187 ALA A CA 1
ATOM 1464 C C . ALA A 1 187 ? 23.040 -2.094 -29.378 1.00 67.56 187 ALA A C 1
ATOM 1466 O O . ALA A 1 187 ? 21.943 -2.019 -28.823 1.00 67.56 187 ALA A O 1
ATOM 1467 N N . SER A 1 188 ? 23.908 -3.067 -29.088 1.00 68.81 188 SER A N 1
ATOM 1468 C CA . SER A 1 188 ? 23.668 -4.087 -28.057 1.00 68.81 188 SER A CA 1
ATOM 1469 C C . SER A 1 188 ? 23.724 -3.511 -26.636 1.00 68.81 188 SER A C 1
ATOM 1471 O O . SER A 1 188 ? 23.008 -3.979 -25.752 1.00 68.81 188 SER A O 1
ATOM 1473 N N . SER A 1 189 ? 24.526 -2.464 -26.404 1.00 67.81 189 SER A N 1
ATOM 1474 C CA . SER A 1 189 ? 24.632 -1.782 -25.104 1.00 67.81 189 SER A CA 1
ATOM 1475 C C . SER A 1 189 ? 23.381 -0.992 -24.707 1.00 67.81 189 SER A C 1
ATOM 1477 O O . SER A 1 189 ? 23.185 -0.707 -23.527 1.00 67.81 189 SER A O 1
ATOM 1479 N N . LEU A 1 190 ? 22.490 -0.700 -25.661 1.00 67.44 190 LEU A N 1
ATOM 1480 C CA . LEU A 1 190 ? 21.215 -0.017 -25.418 1.00 67.44 190 LEU A CA 1
ATOM 1481 C C . LEU A 1 190 ? 20.188 -0.888 -24.667 1.00 67.44 190 LEU A C 1
ATOM 1483 O O . LEU A 1 190 ? 19.036 -0.488 -24.516 1.00 67.44 190 LEU A O 1
ATOM 1487 N N . GLY A 1 191 ? 20.586 -2.067 -24.177 1.00 58.50 191 GLY A N 1
ATOM 1488 C CA . GLY A 1 191 ? 19.735 -2.915 -23.343 1.00 58.50 191 GLY A CA 1
ATOM 1489 C C . GLY A 1 191 ? 18.565 -3.529 -24.109 1.00 58.50 191 GLY A C 1
ATOM 1490 O O . GLY A 1 191 ? 17.547 -3.862 -23.511 1.00 58.50 191 GLY A O 1
ATOM 1491 N N . THR A 1 192 ? 18.716 -3.702 -25.423 1.00 55.59 192 THR A N 1
ATOM 1492 C CA . THR A 1 192 ? 17.714 -4.190 -26.390 1.00 55.59 192 THR A CA 1
ATOM 1493 C C . THR A 1 192 ? 17.387 -5.687 -26.249 1.00 55.59 192 THR A C 1
ATOM 1495 O O . THR A 1 192 ? 17.026 -6.361 -27.212 1.00 55.59 192 THR A O 1
ATOM 1498 N N . GLY A 1 193 ? 17.539 -6.232 -25.040 1.00 53.41 193 GLY A N 1
ATOM 1499 C CA . GLY A 1 193 ? 17.370 -7.644 -24.726 1.00 53.41 193 GLY A CA 1
ATOM 1500 C C . GLY A 1 193 ? 15.955 -8.164 -24.991 1.00 53.41 193 GLY A C 1
ATOM 1501 O O . GLY A 1 193 ? 14.978 -7.418 -24.994 1.00 53.41 193 GLY A O 1
ATOM 1502 N N . ARG A 1 194 ? 15.873 -9.490 -25.160 1.00 51.59 194 ARG A N 1
ATOM 1503 C CA . ARG A 1 194 ? 14.714 -10.328 -25.542 1.00 51.59 194 ARG A CA 1
ATOM 1504 C C . ARG A 1 194 ? 13.406 -10.136 -24.740 1.00 51.59 194 ARG A C 1
ATOM 1506 O O . ARG A 1 194 ? 12.419 -10.773 -25.079 1.00 51.59 194 ARG A O 1
ATOM 1513 N N . ASP A 1 195 ? 13.385 -9.275 -23.724 1.00 56.91 195 ASP A N 1
ATOM 1514 C CA . ASP A 1 195 ? 12.234 -8.985 -22.854 1.00 56.91 195 ASP A CA 1
ATOM 1515 C C . ASP A 1 195 ? 11.495 -7.677 -23.211 1.00 56.91 195 ASP A C 1
ATOM 1517 O O . ASP A 1 195 ? 10.571 -7.275 -22.499 1.00 56.91 195 ASP A O 1
ATOM 1521 N N . ALA A 1 196 ? 11.872 -6.998 -24.302 1.00 58.47 196 ALA A N 1
ATOM 1522 C CA . ALA A 1 196 ? 11.253 -5.735 -24.728 1.00 58.47 196 ALA A CA 1
ATOM 1523 C C . ALA A 1 196 ? 9.734 -5.840 -24.994 1.00 58.47 196 ALA A C 1
ATOM 1525 O O . ALA A 1 196 ? 9.021 -4.846 -24.877 1.00 58.47 196 ALA A O 1
ATOM 1526 N N . GLU A 1 197 ? 9.235 -7.040 -25.304 1.00 63.22 197 GLU A N 1
ATOM 1527 C CA . GLU A 1 197 ? 7.814 -7.304 -25.574 1.00 63.22 197 GLU A CA 1
ATOM 1528 C C . GLU A 1 197 ? 7.026 -7.787 -24.344 1.00 63.22 197 GLU A C 1
ATOM 1530 O O . GLU A 1 197 ? 5.801 -7.915 -24.402 1.00 63.22 197 GLU A O 1
ATOM 1535 N N . ARG A 1 198 ? 7.697 -8.070 -23.218 1.00 80.06 198 ARG A N 1
ATOM 1536 C CA . ARG A 1 198 ? 7.031 -8.579 -22.015 1.00 80.06 198 ARG A CA 1
ATOM 1537 C C . ARG A 1 198 ? 6.338 -7.441 -21.262 1.00 80.06 198 ARG A C 1
ATOM 1539 O O . ARG A 1 198 ? 7.002 -6.621 -20.625 1.00 80.06 198 ARG A O 1
ATOM 1546 N N . ASP A 1 199 ? 5.004 -7.465 -21.266 1.00 89.00 199 ASP A N 1
ATOM 1547 C CA . ASP A 1 199 ? 4.171 -6.572 -20.453 1.00 89.00 199 ASP A CA 1
ATOM 1548 C C . ASP A 1 199 ? 4.132 -7.024 -18.989 1.00 89.00 199 ASP A C 1
ATOM 1550 O O . ASP A 1 199 ? 3.298 -7.838 -18.584 1.00 89.00 199 ASP A O 1
ATOM 1554 N N . ASP A 1 200 ? 5.028 -6.474 -18.170 1.00 91.94 200 ASP A N 1
ATOM 1555 C CA . ASP A 1 200 ? 5.072 -6.778 -16.735 1.00 91.94 200 ASP A CA 1
ATOM 1556 C C . ASP A 1 200 ? 3.847 -6.262 -15.962 1.00 91.94 200 ASP A C 1
ATOM 1558 O O . ASP A 1 200 ? 3.586 -6.724 -14.852 1.00 91.94 200 ASP A O 1
ATOM 1562 N N . PHE A 1 201 ? 3.043 -5.369 -16.547 1.00 96.06 201 PHE A N 1
ATOM 1563 C CA . PHE A 1 201 ? 1.769 -4.947 -15.967 1.00 96.06 201 PHE A CA 1
ATOM 1564 C C . PHE A 1 201 ? 0.606 -5.872 -16.344 1.00 96.06 201 PHE A C 1
ATOM 1566 O O . PHE A 1 201 ? -0.470 -5.753 -15.751 1.00 96.06 201 PHE A O 1
ATOM 1573 N N . GLY A 1 202 ? 0.790 -6.825 -17.263 1.00 94.75 202 GLY A N 1
ATOM 1574 C CA . GLY A 1 202 ? -0.305 -7.609 -17.845 1.00 94.75 202 GLY A CA 1
ATOM 1575 C C . GLY A 1 202 ? -1.204 -8.308 -16.813 1.00 94.75 202 GLY A C 1
ATOM 1576 O O . GLY A 1 202 ? -2.426 -8.334 -16.972 1.00 94.75 202 GLY A O 1
ATOM 1577 N N . ARG A 1 203 ? -0.628 -8.805 -15.707 1.00 96.44 203 ARG A N 1
ATOM 1578 C CA . ARG A 1 203 ? -1.378 -9.433 -14.598 1.00 96.44 203 ARG A CA 1
ATOM 1579 C C . ARG A 1 203 ? -2.206 -8.430 -13.784 1.00 96.44 203 ARG A C 1
ATOM 1581 O O . ARG A 1 203 ? -3.338 -8.750 -13.429 1.00 96.44 203 ARG A O 1
ATOM 1588 N N . SER A 1 204 ? -1.683 -7.224 -13.538 1.00 97.56 204 SER A N 1
ATOM 1589 C CA . SER A 1 204 ? -2.433 -6.124 -12.896 1.00 97.56 204 SER A CA 1
ATOM 1590 C C . SER A 1 204 ? -3.630 -5.688 -13.742 1.00 97.56 204 SER A C 1
ATOM 1592 O O . SER A 1 204 ? -4.659 -5.260 -13.228 1.00 97.56 204 SER A O 1
ATOM 1594 N N . GLY A 1 205 ? -3.513 -5.848 -15.065 1.00 96.75 205 GLY A N 1
ATOM 1595 C CA . GLY A 1 205 ? -4.585 -5.651 -16.027 1.00 96.75 205 GLY A CA 1
ATOM 1596 C C . GLY A 1 205 ? -5.136 -4.230 -16.104 1.00 96.75 205 GLY A C 1
ATOM 1597 O O . GLY A 1 205 ? -6.246 -4.059 -16.611 1.00 96.75 205 GLY A O 1
ATOM 1598 N N . VAL A 1 206 ? -4.371 -3.261 -15.606 1.00 98.00 206 VAL A N 1
ATOM 1599 C CA . VAL A 1 206 ? -4.564 -1.833 -15.849 1.00 98.00 206 VAL A CA 1
ATOM 1600 C C . VAL A 1 206 ? -4.359 -1.519 -17.331 1.00 98.00 206 VAL A C 1
ATOM 1602 O O . VAL A 1 206 ? -3.595 -2.190 -18.026 1.00 98.00 206 VAL A O 1
ATOM 1605 N N . ARG A 1 207 ? -5.068 -0.509 -17.831 1.00 96.94 207 ARG A N 1
ATOM 1606 C CA . ARG A 1 207 ? -4.994 -0.035 -19.223 1.00 96.94 207 ARG A CA 1
ATOM 1607 C C . ARG A 1 207 ? -4.659 1.451 -19.311 1.00 96.94 207 ARG A C 1
ATOM 1609 O O . ARG A 1 207 ? -4.434 1.957 -20.410 1.00 96.94 207 ARG A O 1
ATOM 1616 N N . SER A 1 208 ? -4.610 2.148 -18.181 1.00 97.81 208 SER A N 1
ATOM 1617 C CA . SER A 1 208 ? -4.253 3.560 -18.098 1.00 97.81 208 SER A CA 1
ATOM 1618 C C . SER A 1 208 ? -3.673 3.913 -16.723 1.00 97.81 208 SER A C 1
ATOM 1620 O O . SER A 1 208 ? -3.649 3.083 -15.815 1.00 97.81 208 SER A O 1
ATOM 1622 N N . SER A 1 209 ? -3.198 5.152 -16.568 1.00 98.25 209 SER A N 1
ATOM 1623 C CA . SER A 1 209 ? -2.732 5.646 -15.264 1.00 98.25 209 SER A CA 1
ATOM 1624 C C . SER A 1 209 ? -3.894 5.808 -14.272 1.00 98.25 209 SER A C 1
ATOM 1626 O O . SER A 1 209 ? -3.704 5.652 -13.070 1.00 98.25 209 SER A O 1
ATOM 1628 N N . GLU A 1 210 ? -5.100 6.085 -14.766 1.00 98.56 210 GLU A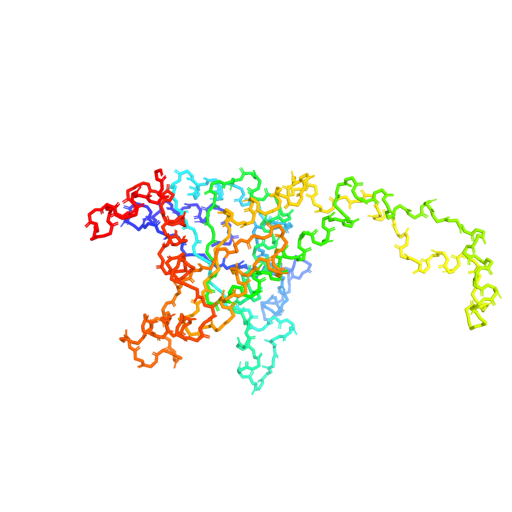 N 1
ATOM 1629 C CA . GLU A 1 210 ? -6.332 6.167 -13.978 1.00 98.56 210 GLU A CA 1
ATOM 1630 C C . GLU A 1 210 ? -6.710 4.799 -13.406 1.00 98.56 210 GLU A C 1
ATOM 1632 O O . GLU A 1 210 ? -7.015 4.722 -12.223 1.00 98.56 210 GLU A O 1
ATOM 1637 N N . ASP A 1 211 ? -6.582 3.715 -14.185 1.00 98.56 211 ASP A N 1
ATOM 1638 C CA . ASP A 1 211 ? -6.786 2.354 -13.663 1.00 98.56 211 ASP A CA 1
ATOM 1639 C C . ASP A 1 211 ? -5.810 2.048 -12.505 1.00 98.56 211 ASP A C 1
ATOM 1641 O O . ASP A 1 211 ? -6.184 1.384 -11.538 1.00 98.56 211 ASP A O 1
ATOM 1645 N N . ILE A 1 212 ? -4.564 2.545 -12.576 1.00 98.69 212 ILE A N 1
ATOM 1646 C CA . ILE A 1 212 ? -3.580 2.408 -11.485 1.00 98.69 212 ILE A CA 1
ATOM 1647 C C . ILE A 1 212 ? -4.038 3.189 -10.258 1.00 98.69 212 ILE A C 1
ATOM 1649 O O . ILE A 1 212 ? -4.056 2.619 -9.172 1.00 98.69 212 ILE A O 1
ATOM 1653 N N . ARG A 1 213 ? -4.413 4.465 -10.419 1.00 98.69 213 ARG A N 1
ATOM 1654 C CA . ARG A 1 213 ? -4.946 5.298 -9.330 1.00 98.69 213 ARG A CA 1
ATOM 1655 C C . ARG A 1 213 ? -6.126 4.614 -8.655 1.00 98.69 213 ARG A C 1
ATOM 1657 O O . ARG A 1 213 ? -6.126 4.474 -7.438 1.00 98.69 213 ARG A O 1
ATOM 1664 N N . ASP A 1 214 ? -7.101 4.176 -9.439 1.00 98.50 214 ASP A N 1
ATOM 1665 C CA . ASP A 1 214 ? -8.357 3.650 -8.919 1.00 98.50 214 ASP A CA 1
ATOM 1666 C C . ASP A 1 214 ? -8.136 2.328 -8.182 1.00 98.50 214 ASP A C 1
ATOM 1668 O O . ASP A 1 214 ? -8.616 2.187 -7.061 1.00 98.50 214 ASP A O 1
ATOM 1672 N N . GLN A 1 215 ? -7.350 1.394 -8.733 1.00 98.44 215 GLN A N 1
ATOM 1673 C CA . GLN A 1 215 ? -6.991 0.171 -8.004 1.00 98.44 215 GLN A CA 1
ATOM 1674 C C . GLN A 1 215 ? -6.165 0.488 -6.749 1.00 98.44 215 GLN A C 1
ATOM 1676 O O . GLN A 1 215 ? -6.503 0.069 -5.644 1.00 98.44 215 GLN A O 1
ATOM 1681 N N . PHE A 1 216 ? -5.090 1.263 -6.891 1.00 98.69 216 PHE A N 1
ATOM 1682 C CA . PHE A 1 216 ? -4.140 1.496 -5.806 1.00 98.69 216 PHE A CA 1
ATOM 1683 C C . PHE A 1 216 ? -4.777 2.235 -4.621 1.00 98.69 216 PHE A C 1
ATOM 1685 O O . PHE A 1 216 ? -4.670 1.775 -3.486 1.00 98.69 216 PHE A O 1
ATOM 1692 N N . CYS A 1 217 ? -5.488 3.335 -4.884 1.00 98.38 217 CYS A N 1
ATOM 1693 C CA . CYS A 1 217 ? -6.144 4.149 -3.858 1.00 98.38 217 CYS A CA 1
ATOM 1694 C C . CYS A 1 217 ? -7.436 3.521 -3.310 1.00 98.38 217 CYS A C 1
ATOM 1696 O O . CYS A 1 217 ? -7.971 4.013 -2.321 1.00 98.38 217 CYS A O 1
ATOM 1698 N N . THR A 1 218 ? -7.954 2.455 -3.927 1.00 98.06 218 THR A N 1
ATOM 1699 C CA . THR A 1 218 ? -9.092 1.695 -3.382 1.00 98.06 218 THR A CA 1
ATOM 1700 C C . THR A 1 218 ? -8.627 0.562 -2.474 1.00 98.06 218 THR A C 1
ATOM 1702 O O . THR A 1 218 ? -9.256 0.287 -1.454 1.00 98.06 218 THR A O 1
ATOM 1705 N N . ASN A 1 219 ? -7.549 -0.130 -2.847 1.00 98.75 219 ASN A N 1
ATOM 1706 C CA . ASN A 1 219 ? -7.140 -1.353 -2.165 1.00 98.75 219 ASN A CA 1
ATOM 1707 C C . ASN A 1 219 ? -6.148 -1.120 -1.016 1.00 98.75 219 ASN A C 1
ATOM 1709 O O . ASN A 1 219 ? -6.188 -1.886 -0.052 1.00 98.75 219 ASN A O 1
ATOM 1713 N N . PHE A 1 220 ? -5.278 -0.106 -1.097 1.00 98.88 220 PHE A N 1
ATOM 1714 C CA . PHE A 1 220 ? -4.182 0.091 -0.141 1.00 98.88 220 PHE A CA 1
ATOM 1715 C C . PHE A 1 220 ? -4.380 1.314 0.754 1.00 98.88 220 PHE A C 1
ATOM 1717 O O . PHE A 1 220 ? -4.607 2.423 0.272 1.00 98.88 220 PHE A O 1
ATOM 1724 N N . TYR A 1 221 ? -4.211 1.098 2.057 1.00 98.81 221 TYR A N 1
ATOM 1725 C CA . TYR A 1 221 ? -4.254 2.111 3.107 1.00 98.81 221 TYR A CA 1
ATOM 1726 C C . TYR A 1 221 ? -2.929 2.091 3.860 1.00 98.81 221 TYR A C 1
ATOM 1728 O O . TYR A 1 221 ? -2.412 1.019 4.169 1.00 98.81 221 TYR A O 1
ATOM 1736 N N . TRP A 1 222 ? -2.370 3.260 4.142 1.00 98.69 222 TRP A N 1
ATOM 1737 C CA . TRP A 1 222 ? -1.015 3.396 4.668 1.00 98.69 222 TRP A CA 1
ATOM 1738 C C . TRP A 1 222 ? -1.070 3.959 6.083 1.00 98.69 222 TRP A C 1
ATOM 1740 O O . TRP A 1 222 ? -1.465 5.109 6.275 1.00 98.69 222 TRP A O 1
ATOM 1750 N N . GLY A 1 223 ? -0.727 3.119 7.058 1.00 97.81 223 GLY A N 1
ATOM 1751 C CA . GLY A 1 223 ? -0.669 3.476 8.469 1.00 97.81 223 GLY A CA 1
ATOM 1752 C C . GLY A 1 223 ? 0.502 4.404 8.739 1.00 97.81 223 GLY A C 1
ATOM 1753 O O . GLY A 1 223 ? 1.639 4.079 8.393 1.00 97.81 223 GLY A O 1
ATOM 1754 N N . CYS A 1 224 ? 0.196 5.553 9.325 1.00 97.25 224 CYS A N 1
ATOM 1755 C CA . CYS A 1 224 ? 1.159 6.574 9.707 1.00 97.25 224 CYS A CA 1
ATOM 1756 C C . CYS A 1 224 ? 1.014 6.829 11.199 1.00 97.25 224 CYS A C 1
ATOM 1758 O O . CYS A 1 224 ? -0.120 6.875 11.687 1.00 97.25 224 CYS A O 1
ATOM 1760 N N . GLU A 1 225 ? 2.135 7.040 11.876 1.00 93.94 225 GLU A N 1
ATOM 1761 C CA . GLU A 1 225 ? 2.102 7.570 13.233 1.00 93.94 225 GLU A CA 1
ATOM 1762 C C . GLU A 1 225 ? 1.498 8.973 13.251 1.00 93.94 225 GLU A C 1
ATOM 1764 O O . GLU A 1 225 ? 1.418 9.655 12.219 1.00 93.94 225 GLU A O 1
ATOM 1769 N N . ALA A 1 226 ? 1.028 9.369 14.429 1.00 91.69 226 ALA A N 1
ATOM 1770 C CA . ALA A 1 226 ? 0.354 10.637 14.654 1.00 91.69 226 ALA A CA 1
ATOM 1771 C C . ALA A 1 226 ? 1.175 11.842 14.174 1.00 91.69 226 ALA A C 1
ATOM 1773 O O . ALA A 1 226 ? 0.647 12.715 13.487 1.00 91.69 226 ALA A O 1
ATOM 1774 N N . ASP A 1 227 ? 2.464 11.850 14.495 1.00 90.38 227 ASP A N 1
ATOM 1775 C CA . ASP A 1 227 ? 3.386 12.965 14.311 1.00 90.38 227 ASP A CA 1
ATOM 1776 C C . ASP A 1 227 ? 4.141 12.933 12.967 1.00 90.38 227 ASP A C 1
ATOM 1778 O O . ASP A 1 227 ? 4.999 13.785 12.732 1.00 90.38 227 ASP A O 1
ATOM 1782 N N . ASP A 1 228 ? 3.840 11.994 12.055 1.00 94.69 228 ASP A N 1
ATOM 1783 C CA . ASP A 1 228 ? 4.573 11.851 10.789 1.00 94.69 228 ASP A CA 1
ATOM 1784 C C . ASP A 1 228 ? 4.329 13.062 9.857 1.00 94.69 228 ASP A C 1
ATOM 1786 O O . ASP A 1 228 ? 3.275 13.168 9.212 1.00 94.69 228 ASP A O 1
ATOM 1790 N N . PRO A 1 229 ? 5.319 13.958 9.660 1.00 95.25 229 PRO A N 1
ATOM 1791 C CA . PRO A 1 229 ? 5.134 15.137 8.821 1.00 95.25 229 PRO A CA 1
ATOM 1792 C C . PRO A 1 229 ? 4.989 14.780 7.334 1.00 95.25 229 PRO A C 1
ATOM 1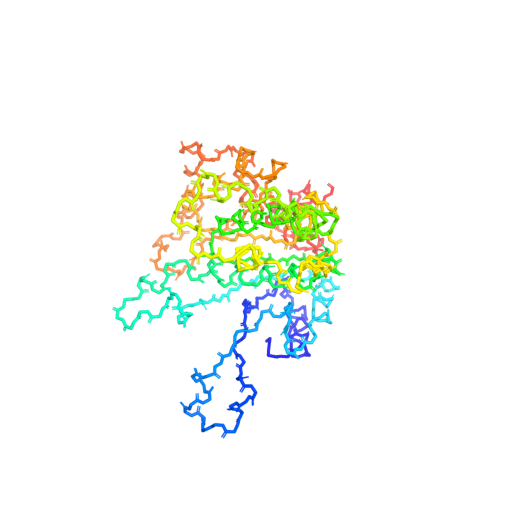794 O O . PRO A 1 229 ? 4.550 15.606 6.527 1.00 95.25 229 PRO A O 1
ATOM 1797 N N . LEU A 1 230 ? 5.357 13.557 6.931 1.00 97.44 230 LEU A N 1
ATOM 1798 C CA . LEU A 1 230 ? 5.217 13.087 5.557 1.00 97.44 230 LEU A CA 1
ATOM 1799 C C . LEU A 1 230 ? 3.773 12.707 5.213 1.00 97.44 230 LEU A C 1
ATOM 1801 O O . LEU A 1 230 ? 3.488 12.436 4.047 1.00 97.44 230 LEU A O 1
ATOM 1805 N N . VAL A 1 231 ? 2.825 12.755 6.151 1.00 98.00 231 VAL A N 1
ATOM 1806 C CA . VAL A 1 231 ? 1.403 12.567 5.823 1.00 98.00 231 VAL A CA 1
ATOM 1807 C C . VAL A 1 231 ? 0.929 13.585 4.776 1.00 98.00 231 VAL A C 1
ATOM 1809 O O . VAL A 1 231 ? 0.183 13.225 3.863 1.00 98.00 231 VAL A O 1
ATOM 1812 N N . GLY A 1 232 ? 1.440 14.822 4.810 1.00 97.56 232 GLY A N 1
ATOM 1813 C CA . GLY A 1 232 ? 1.068 15.881 3.862 1.00 97.56 232 GLY A CA 1
ATOM 1814 C C . GLY A 1 232 ? 1.292 15.523 2.384 1.00 97.56 232 GLY A C 1
ATOM 1815 O O . GLY A 1 232 ? 0.487 15.888 1.523 1.00 97.56 232 GLY A O 1
ATOM 1816 N N . ILE A 1 233 ? 2.324 14.731 2.052 1.00 98.06 233 ILE A N 1
ATOM 1817 C CA . ILE A 1 233 ? 2.588 14.354 0.648 1.00 98.06 233 ILE A CA 1
ATOM 1818 C C . ILE A 1 233 ? 1.539 13.391 0.078 1.00 98.06 233 ILE A C 1
ATOM 1820 O O . ILE A 1 233 ? 1.409 13.276 -1.141 1.00 98.06 233 ILE A O 1
ATOM 1824 N N . ALA A 1 234 ? 0.743 12.733 0.925 1.00 98.19 234 ALA A N 1
ATOM 1825 C CA . ALA A 1 234 ? -0.373 11.905 0.477 1.00 98.19 234 ALA A CA 1
ATOM 1826 C C . ALA A 1 234 ? -1.503 12.722 -0.162 1.00 98.19 234 ALA A C 1
ATOM 1828 O O . ALA A 1 234 ? -2.228 12.195 -1.007 1.00 98.19 234 ALA A O 1
ATOM 1829 N N . PHE A 1 235 ? -1.626 14.000 0.205 1.00 97.88 235 PHE A N 1
ATOM 1830 C CA . PHE A 1 235 ? -2.717 14.881 -0.209 1.00 97.88 235 PHE A CA 1
ATOM 1831 C C . PHE A 1 235 ? -2.294 15.954 -1.220 1.00 97.88 235 PHE A C 1
ATOM 1833 O O . PHE A 1 235 ? -3.158 16.611 -1.799 1.00 97.88 235 PHE A O 1
ATOM 1840 N N . ASP A 1 236 ? -0.993 16.118 -1.479 1.00 97.06 236 ASP A N 1
ATOM 1841 C CA . ASP A 1 236 ? -0.477 17.166 -2.361 1.00 97.06 236 ASP A CA 1
ATOM 1842 C C . ASP A 1 236 ? -0.657 16.820 -3.862 1.00 97.06 236 ASP A C 1
ATOM 1844 O O . ASP A 1 236 ? 0.037 15.950 -4.408 1.00 97.06 236 ASP A O 1
ATOM 1848 N N . PRO A 1 237 ? -1.538 17.531 -4.598 1.00 96.38 237 PRO A N 1
ATOM 1849 C CA . PRO A 1 237 ? -1.809 17.235 -6.004 1.00 96.38 237 PRO A CA 1
ATOM 1850 C C . PRO A 1 237 ? -0.651 17.611 -6.939 1.00 96.38 237 PRO A C 1
ATOM 1852 O O . PRO A 1 237 ? -0.679 17.257 -8.118 1.00 96.38 237 PRO A O 1
ATOM 1855 N N . ARG A 1 238 ? 0.361 18.344 -6.450 1.00 95.88 238 ARG A N 1
ATOM 1856 C CA . ARG A 1 238 ? 1.551 18.728 -7.226 1.00 95.88 238 ARG A CA 1
ATOM 1857 C C . ARG A 1 238 ? 2.534 17.571 -7.362 1.00 95.88 238 ARG A C 1
ATOM 1859 O O . ARG A 1 238 ? 3.282 17.536 -8.337 1.00 95.88 238 ARG A O 1
ATOM 1866 N N . VAL A 1 239 ? 2.553 16.657 -6.388 1.00 94.62 239 VAL A N 1
ATOM 1867 C CA . VAL A 1 239 ? 3.488 15.521 -6.359 1.00 94.62 239 VAL A CA 1
ATOM 1868 C C . VAL A 1 239 ? 2.836 14.225 -6.824 1.00 94.62 239 VAL A C 1
ATOM 1870 O O . VAL A 1 239 ? 3.487 13.433 -7.506 1.00 94.62 239 VAL A O 1
ATOM 1873 N N . ASN A 1 240 ? 1.552 14.023 -6.522 1.00 97.75 240 ASN A N 1
ATOM 1874 C CA . ASN A 1 240 ? 0.856 12.786 -6.856 1.00 97.75 240 ASN A CA 1
ATOM 1875 C C . ASN A 1 240 ? 0.320 12.826 -8.295 1.00 97.75 240 ASN A C 1
ATOM 1877 O O . ASN A 1 240 ? -0.514 13.680 -8.614 1.00 97.75 240 ASN A O 1
ATOM 1881 N N . PRO A 1 241 ? 0.732 11.893 -9.181 1.00 98.00 241 PRO A N 1
ATOM 1882 C CA . PRO A 1 241 ? 0.173 11.806 -10.525 1.00 98.00 241 PRO A CA 1
ATOM 1883 C C . PRO A 1 241 ? -1.357 11.777 -10.510 1.00 98.00 241 PRO A C 1
ATOM 1885 O O . PRO A 1 241 ? -1.965 11.154 -9.637 1.00 98.00 241 PRO A O 1
ATOM 1888 N N . LEU A 1 242 ? -1.977 12.444 -11.487 1.00 98.19 242 LEU A N 1
ATOM 1889 C CA . LEU A 1 242 ? -3.435 12.607 -11.586 1.00 98.19 242 LEU A CA 1
ATOM 1890 C C . LEU A 1 242 ? -4.077 13.345 -10.393 1.00 98.19 242 LEU A C 1
ATOM 1892 O O . LEU A 1 242 ? -5.291 13.258 -10.219 1.00 98.19 242 LEU A O 1
ATOM 1896 N N . GLY A 1 243 ? -3.285 14.049 -9.574 1.00 97.75 243 GLY A N 1
ATOM 1897 C CA . GLY A 1 243 ? -3.767 14.726 -8.370 1.00 97.75 243 GLY A CA 1
ATOM 1898 C C . GLY A 1 243 ? -4.338 13.759 -7.330 1.00 97.75 243 GLY A C 1
ATOM 1899 O O . GLY A 1 243 ? -5.245 14.126 -6.587 1.00 97.75 243 GLY A O 1
ATOM 1900 N N . ALA A 1 244 ? -3.879 12.503 -7.330 1.00 97.81 244 ALA A N 1
ATOM 1901 C CA . ALA A 1 244 ? -4.425 11.472 -6.460 1.00 97.81 244 ALA A CA 1
ATOM 1902 C C . ALA A 1 244 ? -4.169 11.782 -4.978 1.00 97.81 244 ALA A C 1
ATOM 1904 O O . ALA A 1 244 ? -3.088 12.238 -4.607 1.00 97.81 244 ALA A O 1
ATOM 1905 N N . ARG A 1 245 ? -5.151 11.458 -4.132 1.00 97.69 245 ARG A N 1
ATOM 1906 C CA . ARG A 1 245 ? -4.982 11.396 -2.678 1.00 97.69 245 ARG A CA 1
ATOM 1907 C C . ARG A 1 245 ? -4.684 9.946 -2.296 1.00 97.69 245 ARG A C 1
ATOM 1909 O O . ARG A 1 245 ? -5.542 9.078 -2.468 1.00 97.69 245 ARG A O 1
ATOM 1916 N N . VAL A 1 246 ? -3.463 9.661 -1.852 1.00 98.50 246 VAL A N 1
ATOM 1917 C CA . VAL A 1 246 ? -3.084 8.308 -1.411 1.00 98.50 246 VAL A CA 1
ATOM 1918 C C . VAL A 1 246 ? -3.695 8.066 -0.022 1.00 98.50 246 VAL A C 1
ATOM 1920 O O . VAL A 1 246 ? -3.545 8.937 0.830 1.00 98.50 246 VAL A O 1
ATOM 1923 N N . PRO A 1 247 ? -4.397 6.945 0.245 1.00 98.50 247 PRO A N 1
ATOM 1924 C CA . PRO A 1 247 ? -5.117 6.775 1.510 1.00 98.50 247 PRO A CA 1
ATOM 1925 C C . PRO A 1 247 ? -4.178 6.607 2.716 1.00 98.50 247 PRO A C 1
ATOM 1927 O O . PRO A 1 247 ? -3.790 5.492 3.065 1.00 98.50 247 PRO A O 1
ATOM 1930 N N . ALA A 1 248 ? -3.814 7.714 3.361 1.00 98.50 248 ALA A N 1
ATOM 1931 C CA . ALA A 1 248 ? -3.166 7.718 4.669 1.00 98.50 248 ALA A CA 1
ATOM 1932 C C . ALA A 1 248 ? -4.206 7.448 5.767 1.00 98.50 248 ALA A C 1
ATOM 1934 O O . ALA A 1 248 ? -5.314 7.993 5.712 1.00 98.50 248 ALA A O 1
ATOM 1935 N N . ILE A 1 249 ? -3.853 6.629 6.756 1.00 98.31 249 ILE A N 1
ATOM 1936 C CA . ILE A 1 249 ? -4.646 6.408 7.970 1.00 98.31 249 ILE A CA 1
ATOM 1937 C C . ILE A 1 249 ? -3.773 6.625 9.202 1.00 98.31 249 ILE A C 1
ATOM 1939 O O . ILE A 1 249 ? -2.629 6.176 9.234 1.00 98.31 249 ILE A O 1
ATOM 1943 N N . MET A 1 250 ? -4.326 7.291 10.208 1.00 96.94 250 MET A N 1
ATOM 1944 C CA . MET A 1 250 ? -3.666 7.455 11.501 1.00 96.94 250 MET A CA 1
ATOM 1945 C C . MET A 1 250 ? -3.628 6.123 12.267 1.00 96.94 250 MET A C 1
ATOM 1947 O O . MET A 1 250 ? -4.657 5.455 12.413 1.00 96.94 250 MET A O 1
ATOM 1951 N N . GLY A 1 251 ? -2.449 5.760 12.763 1.00 93.62 251 GLY A N 1
ATOM 1952 C CA . GLY A 1 251 ? -2.219 4.798 13.835 1.00 93.62 251 GLY A CA 1
ATOM 1953 C C . GLY A 1 251 ? -1.732 5.542 15.079 1.00 93.62 251 GLY A C 1
ATOM 1954 O O . GLY A 1 251 ? -1.118 6.594 14.962 1.00 93.62 251 GLY A O 1
ATOM 1955 N N . SER A 1 252 ? -2.072 5.043 16.266 1.00 92.31 252 SER A N 1
ATOM 1956 C CA . SER A 1 252 ? -1.645 5.661 17.530 1.00 92.31 252 SER A CA 1
ATOM 1957 C C . SER A 1 252 ? -0.484 4.930 18.206 1.00 92.31 252 SER A C 1
ATOM 1959 O O . SER A 1 252 ? -0.121 5.331 19.301 1.00 92.31 252 SER A O 1
ATOM 1961 N N . ASP A 1 253 ? -0.087 3.775 17.661 1.00 90.81 253 ASP A N 1
ATOM 1962 C CA . ASP A 1 253 ? 0.831 2.764 18.216 1.00 90.81 253 ASP A CA 1
ATOM 1963 C C . ASP A 1 253 ? 0.951 2.718 19.758 1.00 90.81 253 ASP A C 1
ATOM 1965 O O . ASP A 1 253 ? 2.021 2.713 20.373 1.00 90.81 253 ASP A O 1
ATOM 1969 N N . ILE A 1 254 ? -0.208 2.710 20.429 1.00 90.88 254 ILE A N 1
ATOM 1970 C CA . ILE A 1 254 ? -0.273 2.820 21.887 1.00 90.88 254 ILE A CA 1
ATOM 1971 C C . ILE A 1 254 ? 0.390 1.593 22.519 1.00 90.88 254 ILE A C 1
ATOM 1973 O O . ILE A 1 254 ? -0.062 0.458 22.355 1.00 90.88 254 ILE A O 1
ATOM 1977 N N . GLY A 1 255 ? 1.418 1.854 23.327 1.00 86.12 255 GLY A N 1
ATOM 1978 C CA . GLY A 1 255 ? 2.211 0.833 24.010 1.00 86.12 255 GLY A CA 1
ATOM 1979 C C . GLY A 1 255 ? 3.591 0.610 23.391 1.00 86.12 255 GLY A C 1
ATOM 1980 O O . GLY A 1 255 ? 4.371 -0.166 23.952 1.00 86.12 255 GLY A O 1
ATOM 1981 N N . HIS A 1 256 ? 3.905 1.291 22.289 1.00 89.56 256 HIS A N 1
ATOM 1982 C CA . HIS A 1 256 ? 5.250 1.357 21.740 1.00 89.56 256 HIS A CA 1
ATOM 1983 C C . HIS A 1 256 ? 6.111 2.417 22.449 1.00 89.56 256 HIS A C 1
ATOM 1985 O O . HIS A 1 256 ? 5.632 3.204 23.265 1.00 89.56 256 HIS A O 1
ATOM 1991 N N . TRP A 1 257 ? 7.429 2.363 22.241 1.00 86.81 257 TRP A N 1
ATOM 1992 C CA . TRP A 1 257 ? 8.395 3.142 23.030 1.00 86.81 257 TRP A CA 1
ATOM 1993 C C . TRP A 1 257 ? 8.538 4.598 22.573 1.00 86.81 257 TRP A C 1
ATOM 1995 O O . TRP A 1 257 ? 9.086 5.404 23.325 1.00 86.81 257 TRP A O 1
ATOM 2005 N N . ASP A 1 258 ? 8.094 4.917 21.361 1.00 82.81 258 ASP A N 1
ATOM 2006 C CA . ASP A 1 258 ? 8.029 6.269 20.797 1.00 82.81 258 ASP A CA 1
ATOM 2007 C C . ASP A 1 258 ? 6.709 6.990 21.114 1.00 82.81 258 ASP A C 1
ATOM 2009 O O . ASP A 1 258 ? 6.626 8.185 20.865 1.00 82.81 258 ASP A O 1
ATOM 2013 N N . VAL A 1 259 ? 5.750 6.318 21.767 1.00 89.88 259 VAL A N 1
ATOM 2014 C CA . VAL A 1 259 ? 4.508 6.910 22.294 1.00 89.88 259 VAL A CA 1
ATOM 2015 C C . VAL A 1 259 ? 4.554 6.925 23.832 1.00 89.88 259 VAL A C 1
ATOM 2017 O O . VAL A 1 259 ? 4.023 6.022 24.491 1.00 89.88 259 VAL A O 1
ATOM 2020 N N . PRO A 1 260 ? 5.242 7.904 24.451 1.00 87.38 260 PRO A N 1
ATOM 2021 C CA . PRO A 1 260 ? 5.453 7.932 25.897 1.00 87.38 260 PRO A CA 1
ATOM 2022 C C . PRO A 1 260 ? 4.193 8.297 26.699 1.00 87.38 260 PRO A C 1
ATOM 2024 O O . PRO A 1 260 ? 4.099 7.905 27.866 1.00 87.38 260 PRO A O 1
ATOM 2027 N N . ASP A 1 261 ? 3.241 9.019 26.099 1.00 91.25 261 ASP A N 1
ATOM 2028 C CA . ASP A 1 261 ? 1.974 9.419 26.717 1.00 91.25 261 ASP A CA 1
ATOM 2029 C C . ASP A 1 261 ? 0.779 8.951 25.871 1.00 91.25 261 ASP A C 1
ATOM 2031 O O . ASP A 1 261 ? 0.665 9.232 24.684 1.00 91.25 261 ASP A O 1
ATOM 2035 N N . PHE A 1 262 ? -0.155 8.230 26.494 1.00 90.56 262 PHE A N 1
ATOM 2036 C CA . PHE A 1 262 ? -1.334 7.688 25.810 1.00 90.56 262 PHE A CA 1
ATOM 2037 C C . PHE A 1 262 ? -2.390 8.738 25.447 1.00 90.56 262 PHE A C 1
ATOM 2039 O O . PHE A 1 262 ? -3.346 8.413 24.740 1.00 90.56 262 PHE A O 1
ATOM 2046 N N . SER A 1 263 ? -2.280 9.953 25.984 1.00 90.75 263 SER A N 1
ATOM 2047 C CA . SER A 1 263 ? -3.239 11.035 25.761 1.00 90.75 263 SER A CA 1
ATOM 2048 C C . SER A 1 263 ? -2.877 11.955 24.594 1.00 90.75 263 SER A C 1
ATOM 2050 O O . SER A 1 263 ? -3.767 12.625 24.076 1.00 90.75 263 SER A O 1
ATOM 2052 N N . GLU A 1 264 ? -1.625 11.923 24.139 1.00 92.31 264 GLU A N 1
ATOM 2053 C CA . GLU A 1 264 ? -1.069 12.846 23.144 1.00 92.31 264 GLU A CA 1
ATOM 2054 C C . GLU A 1 264 ? -1.325 12.481 21.663 1.00 92.31 264 GLU A C 1
ATOM 2056 O O . GLU A 1 264 ? -1.496 13.413 20.880 1.00 92.31 264 GLU A O 1
ATOM 2061 N N . PRO A 1 265 ? -1.492 11.211 21.218 1.00 94.31 265 PRO A N 1
ATOM 2062 C CA . PRO A 1 265 ? -1.464 10.900 19.781 1.00 94.31 265 PRO A CA 1
ATOM 2063 C C . PRO A 1 265 ? -2.458 11.679 18.907 1.00 94.31 265 PRO A C 1
ATOM 2065 O O . PRO A 1 265 ? -2.170 12.028 17.768 1.00 94.31 265 PRO A O 1
ATOM 2068 N N . LEU A 1 266 ? -3.670 11.958 19.395 1.00 93.69 266 LEU A N 1
ATOM 2069 C CA . LEU A 1 266 ? -4.634 12.728 18.598 1.00 93.69 266 LEU A CA 1
ATOM 2070 C C . LEU A 1 266 ? -4.313 14.231 18.572 1.00 93.69 266 LEU A C 1
ATOM 2072 O O . LEU A 1 266 ? -4.626 14.894 17.584 1.00 93.69 266 LEU A O 1
ATOM 2076 N N . GLU A 1 267 ? -3.719 14.753 19.645 1.00 94.44 267 GLU A N 1
ATOM 2077 C CA . GLU A 1 267 ? -3.226 16.130 19.720 1.00 94.44 267 GLU A CA 1
ATOM 2078 C C . GLU A 1 267 ? -2.032 16.317 18.778 1.00 94.44 267 GLU A C 1
ATOM 2080 O O . GLU A 1 267 ? -2.069 17.210 17.936 1.00 94.44 267 GLU A O 1
ATOM 2085 N N . GLU A 1 268 ? -1.060 15.403 18.810 1.00 94.44 268 GLU A N 1
ATOM 2086 C CA . GLU A 1 268 ? 0.100 15.401 17.906 1.00 94.44 268 GLU A CA 1
ATOM 2087 C C . GLU A 1 268 ? -0.324 15.341 16.433 1.00 94.44 268 GLU A C 1
ATOM 2089 O O . GLU A 1 268 ? 0.174 16.092 15.595 1.00 94.44 268 GLU A O 1
ATOM 2094 N N . ALA A 1 269 ? -1.323 14.516 16.102 1.00 96.38 269 ALA A N 1
ATOM 2095 C CA . ALA A 1 269 ? -1.853 14.474 14.742 1.00 96.38 269 ALA A CA 1
ATOM 2096 C C . ALA A 1 269 ? -2.460 15.820 14.301 1.00 96.38 269 ALA A C 1
ATOM 2098 O O . ALA A 1 269 ? -2.396 16.167 13.116 1.00 96.38 269 ALA A O 1
ATOM 2099 N N . TRP A 1 270 ? -3.062 16.586 15.220 1.00 97.62 270 TRP A N 1
ATOM 2100 C CA . TRP A 1 270 ? -3.617 17.908 14.916 1.00 97.62 270 TRP A CA 1
ATOM 2101 C C . TRP A 1 270 ? -2.527 18.943 14.614 1.00 97.62 270 TRP A C 1
ATOM 2103 O O . TRP A 1 270 ? -2.762 19.851 13.812 1.00 97.62 270 TRP A O 1
ATOM 2113 N N . GLU A 1 271 ? -1.310 18.773 15.138 1.00 97.12 271 GLU A N 1
ATOM 2114 C CA . GLU A 1 271 ? -0.174 19.647 14.817 1.00 97.12 271 GLU A CA 1
ATOM 2115 C C . GLU A 1 271 ? 0.146 19.661 13.314 1.00 97.12 271 GLU A C 1
ATOM 2117 O O . GLU A 1 271 ? 0.632 20.662 12.787 1.00 97.12 271 GLU A O 1
ATOM 2122 N N . LEU A 1 272 ? -0.182 18.598 12.566 1.00 97.69 272 LEU A N 1
ATOM 2123 C CA . LEU A 1 272 ? -0.060 18.588 11.103 1.00 97.69 272 LEU A CA 1
ATOM 2124 C C . LEU A 1 272 ? -0.908 19.692 10.444 1.00 97.69 272 LEU A C 1
ATOM 2126 O O . LEU A 1 272 ? -0.513 20.245 9.413 1.00 97.69 272 LEU A O 1
ATOM 2130 N N . VAL A 1 273 ? -2.054 20.038 11.034 1.00 98.25 273 VAL A N 1
ATOM 2131 C CA . VAL A 1 273 ? -2.894 21.163 10.598 1.00 98.25 273 VAL A CA 1
ATOM 2132 C C . VAL A 1 273 ? -2.280 22.487 11.039 1.00 98.25 273 VAL A C 1
ATOM 2134 O O . VAL A 1 273 ? -2.169 23.414 10.235 1.00 98.25 273 VAL A O 1
ATOM 2137 N N . GLU A 1 274 ? -1.827 22.580 12.290 1.00 98.00 274 GLU A N 1
ATOM 2138 C CA . GLU A 1 274 ? -1.217 23.801 12.838 1.00 98.00 274 GLU A CA 1
ATOM 2139 C C . GLU A 1 274 ? 0.057 24.209 12.083 1.00 98.00 274 GLU A C 1
ATOM 2141 O O . GLU A 1 274 ? 0.287 25.392 11.817 1.00 98.00 274 GLU A O 1
ATOM 2146 N N . HIS A 1 275 ? 0.847 23.226 11.653 1.00 97.56 275 HIS A N 1
ATOM 2147 C CA . HIS A 1 275 ? 2.039 23.405 10.829 1.00 97.56 275 HIS A CA 1
ATOM 2148 C C . HIS A 1 275 ? 1.731 23.637 9.339 1.00 97.56 275 HIS A C 1
ATOM 2150 O O . HIS A 1 275 ? 2.649 23.874 8.550 1.00 97.56 275 HIS A O 1
ATOM 2156 N N . GLY A 1 276 ? 0.457 23.592 8.932 1.00 97.19 276 GLY A N 1
ATOM 2157 C CA . GLY A 1 276 ? 0.027 23.796 7.548 1.00 97.19 276 GLY A CA 1
ATOM 2158 C C . GLY A 1 276 ? 0.436 22.670 6.594 1.00 97.19 276 GLY A C 1
ATOM 2159 O O . GLY A 1 276 ? 0.539 22.902 5.387 1.00 97.19 276 GLY A O 1
ATOM 2160 N N . LEU A 1 277 ? 0.699 21.469 7.122 1.00 97.50 277 LEU A N 1
ATOM 2161 C CA . LEU A 1 277 ? 0.973 20.264 6.333 1.00 97.50 277 LEU A CA 1
ATOM 2162 C C . LEU A 1 277 ? -0.319 19.623 5.821 1.00 97.50 277 LEU A C 1
ATOM 2164 O O . LEU A 1 277 ? -0.314 19.044 4.735 1.00 97.50 277 LEU A O 1
ATOM 2168 N N . LEU A 1 278 ? -1.406 19.760 6.585 1.00 98.25 278 LEU A N 1
ATOM 2169 C CA . LEU A 1 278 ? -2.762 19.372 6.215 1.00 98.25 278 LEU A CA 1
ATOM 2170 C C . LEU A 1 278 ? -3.719 20.558 6.366 1.00 98.25 278 LEU A C 1
ATOM 2172 O O . LEU A 1 278 ? -3.515 21.442 7.194 1.00 98.25 278 LEU A O 1
ATOM 2176 N N . ASP A 1 279 ? -4.795 20.557 5.584 1.00 98.12 279 ASP A N 1
ATOM 2177 C CA . ASP A 1 279 ? -6.000 21.323 5.918 1.00 98.12 279 ASP A CA 1
ATOM 2178 C C . ASP A 1 279 ? -6.983 20.457 6.739 1.00 98.12 279 ASP A C 1
ATOM 2180 O O . ASP A 1 279 ? -6.781 19.253 6.912 1.00 98.12 279 ASP A O 1
ATOM 2184 N N . GLU A 1 280 ? -8.063 21.051 7.256 1.00 98.25 280 GLU A N 1
ATOM 2185 C CA . GLU A 1 280 ? -9.045 20.327 8.081 1.00 98.25 280 GLU A CA 1
ATOM 2186 C C . GLU A 1 280 ? -9.761 19.185 7.330 1.00 98.25 280 GLU A C 1
ATOM 2188 O O . GLU A 1 280 ? -10.140 18.180 7.938 1.00 98.25 280 GLU A O 1
ATOM 2193 N N . GLU A 1 281 ? -9.954 19.308 6.012 1.00 98.06 281 GLU A N 1
ATOM 2194 C CA . GLU A 1 281 ? -10.576 18.262 5.190 1.00 98.06 281 GLU A CA 1
ATOM 2195 C C . GLU A 1 281 ? -9.627 17.067 5.048 1.00 98.06 281 GLU A C 1
ATOM 2197 O O . GLU A 1 281 ? -10.031 15.917 5.228 1.00 98.06 281 GLU A O 1
ATOM 2202 N N . GLN A 1 282 ? -8.350 17.336 4.783 1.00 98.25 282 GLN A N 1
ATOM 2203 C CA . GLN A 1 282 ? -7.298 16.329 4.692 1.00 98.25 282 GLN A CA 1
ATOM 2204 C C . GLN A 1 282 ? -7.056 15.653 6.044 1.00 98.25 282 GLN A C 1
ATOM 2206 O O . GLN A 1 282 ? -6.920 14.431 6.102 1.00 98.25 282 GLN A O 1
ATOM 2211 N N . PHE A 1 283 ? -7.081 16.417 7.140 1.00 98.31 283 PHE A N 1
ATOM 2212 C CA . PHE A 1 283 ? -7.012 15.865 8.489 1.00 98.31 283 PHE A CA 1
ATOM 2213 C C . PHE A 1 283 ? -8.189 14.929 8.765 1.00 98.31 283 PHE A C 1
ATOM 2215 O O . PHE A 1 283 ? -7.988 13.793 9.194 1.00 98.31 283 PHE A O 1
ATOM 2222 N N . ARG A 1 284 ? -9.420 15.343 8.428 1.00 97.81 284 ARG A N 1
ATOM 2223 C CA . ARG A 1 284 ? -10.602 14.472 8.512 1.00 97.81 284 ARG A CA 1
ATOM 2224 C C . ARG A 1 284 ? -10.418 13.197 7.688 1.00 97.81 284 ARG A C 1
ATOM 2226 O O . ARG A 1 284 ? -10.796 12.119 8.150 1.00 97.81 284 ARG A O 1
ATOM 2233 N N . ASP A 1 285 ? -9.853 13.292 6.488 1.00 98.12 285 ASP A N 1
ATOM 2234 C CA . ASP A 1 285 ? -9.572 12.115 5.670 1.00 98.12 285 ASP A CA 1
ATOM 2235 C C . ASP A 1 285 ? -8.575 11.163 6.346 1.00 98.12 285 ASP A C 1
ATOM 2237 O O . ASP A 1 285 ? -8.823 9.954 6.376 1.00 98.12 285 ASP A O 1
ATOM 2241 N N . PHE A 1 286 ? -7.513 11.704 6.944 1.00 98.31 286 PHE A N 1
ATOM 2242 C CA . PHE A 1 286 ? -6.455 10.968 7.638 1.00 98.31 286 PHE A CA 1
ATOM 2243 C C . PHE A 1 286 ? -6.932 10.256 8.918 1.00 98.31 286 PHE A C 1
ATOM 2245 O O . PHE A 1 286 ? -6.679 9.059 9.098 1.00 98.31 286 PHE A O 1
ATOM 2252 N N . VAL A 1 287 ? -7.668 10.953 9.790 1.00 97.44 287 VAL A N 1
ATOM 2253 C CA . VAL A 1 287 ? -8.079 10.411 11.102 1.00 97.44 287 VAL A CA 1
ATOM 2254 C C . VAL A 1 287 ? -9.446 9.725 11.090 1.00 97.44 287 VAL A C 1
ATOM 2256 O O . VAL A 1 287 ? -9.795 9.036 12.045 1.00 97.44 287 VAL A O 1
ATOM 2259 N N . PHE A 1 288 ? -10.244 9.893 10.027 1.00 97.69 288 PHE A N 1
ATOM 2260 C CA . PHE A 1 288 ? -11.614 9.377 9.987 1.00 97.69 288 PHE A CA 1
ATOM 2261 C C . PHE A 1 288 ? -12.020 8.777 8.636 1.00 97.69 288 PHE A C 1
ATOM 2263 O O . PHE A 1 288 ? -12.284 7.575 8.562 1.00 97.69 288 PHE A O 1
ATOM 2270 N N . THR A 1 289 ? -12.094 9.568 7.557 1.00 98.31 289 THR A N 1
ATOM 2271 C CA . THR A 1 289 ? -12.741 9.126 6.304 1.00 98.31 289 THR A CA 1
ATOM 2272 C C . THR A 1 289 ? -12.070 7.883 5.718 1.00 98.31 289 THR A C 1
ATOM 2274 O O . THR A 1 289 ? -12.758 6.940 5.320 1.00 98.31 289 THR A O 1
ATOM 2277 N N . ASN A 1 290 ? -10.735 7.845 5.667 1.00 98.38 290 ASN A N 1
ATOM 2278 C CA . ASN A 1 290 ? -10.006 6.707 5.105 1.00 98.38 290 ASN A CA 1
ATOM 2279 C C . ASN A 1 290 ? -10.155 5.452 5.973 1.00 98.38 290 ASN A C 1
ATOM 2281 O O . ASN A 1 290 ? -10.332 4.361 5.432 1.00 98.38 290 ASN A O 1
ATOM 2285 N N . GLN A 1 291 ? -10.194 5.597 7.300 1.00 96.94 291 GLN A N 1
ATOM 2286 C CA . GLN A 1 291 ? -10.458 4.479 8.211 1.00 96.94 291 GLN A CA 1
ATOM 2287 C C . GLN A 1 291 ? -11.873 3.921 8.025 1.00 96.94 291 GLN A C 1
ATOM 2289 O O . GLN A 1 291 ? -12.064 2.707 7.980 1.00 96.94 291 GLN A O 1
ATOM 2294 N N . VAL A 1 292 ? -12.873 4.788 7.838 1.00 98.12 292 VAL A N 1
ATOM 2295 C CA . VAL A 1 292 ? -14.245 4.352 7.548 1.00 98.12 292 VAL A CA 1
ATOM 2296 C C . VAL A 1 292 ? -14.325 3.629 6.201 1.00 98.12 292 VAL A C 1
ATOM 2298 O O . VAL A 1 292 ? -14.990 2.602 6.114 1.00 98.12 292 VAL A O 1
ATOM 2301 N N . LYS A 1 293 ? -13.614 4.088 5.164 1.00 97.81 293 LYS A N 1
ATOM 2302 C CA . LYS A 1 293 ? -13.551 3.390 3.863 1.00 97.81 293 LYS A CA 1
ATOM 2303 C C . LYS A 1 293 ? -12.860 2.021 3.951 1.00 97.81 293 LYS A C 1
ATOM 2305 O O . LYS A 1 293 ? -13.261 1.095 3.247 1.00 97.81 293 LYS A O 1
ATOM 2310 N N . LEU A 1 294 ? -11.839 1.897 4.799 1.00 97.88 294 LEU A N 1
ATOM 2311 C CA . LEU A 1 294 ? -11.125 0.647 5.066 1.00 97.88 294 LEU A CA 1
ATOM 2312 C C . LEU A 1 294 ? -12.013 -0.354 5.817 1.00 97.88 294 LEU A C 1
ATOM 2314 O O . LEU A 1 294 ? -12.207 -1.479 5.360 1.00 97.88 294 LEU A O 1
ATOM 2318 N N . TYR A 1 295 ? -12.551 0.051 6.967 1.00 97.06 295 TYR A N 1
ATOM 2319 C CA . TYR A 1 295 ? -13.271 -0.845 7.874 1.00 97.06 295 TYR A CA 1
ATOM 2320 C C . TYR A 1 295 ? -14.749 -1.032 7.511 1.00 97.06 295 TYR A C 1
ATOM 2322 O O . TYR A 1 295 ? -15.332 -2.079 7.785 1.00 97.06 295 TYR A O 1
ATOM 2330 N N . GLY A 1 296 ? -15.348 -0.051 6.836 1.00 95.56 296 GLY A N 1
ATOM 2331 C CA . GLY A 1 296 ? -16.753 -0.035 6.423 1.00 95.56 296 GLY A CA 1
ATOM 2332 C C . GLY A 1 296 ? -17.102 -0.959 5.255 1.00 95.56 296 GLY A C 1
ATOM 2333 O O . GLY A 1 296 ? -18.220 -0.893 4.751 1.00 95.56 296 GLY A O 1
ATOM 2334 N N . VAL A 1 297 ? -16.189 -1.842 4.827 1.00 94.31 297 VAL A N 1
ATOM 2335 C CA . VAL A 1 297 ? -16.528 -2.949 3.910 1.00 94.31 297 VAL A CA 1
ATOM 2336 C C . VAL A 1 297 ? -17.586 -3.880 4.495 1.00 94.31 297 VAL A C 1
ATOM 2338 O O . VAL A 1 297 ? -18.365 -4.483 3.755 1.00 94.31 297 VAL A O 1
ATOM 2341 N N . ASP A 1 298 ? -17.635 -3.975 5.824 1.00 94.56 298 ASP A N 1
ATOM 2342 C CA . ASP A 1 298 ? -18.760 -4.521 6.563 1.00 94.56 298 ASP A CA 1
ATOM 2343 C C . ASP A 1 298 ? -19.699 -3.368 6.966 1.00 94.56 298 ASP A C 1
ATOM 2345 O O . ASP A 1 298 ? -19.314 -2.542 7.799 1.00 94.56 298 ASP A O 1
ATOM 2349 N N . PRO A 1 299 ? -20.931 -3.292 6.424 1.00 93.00 299 PRO A N 1
ATOM 2350 C CA . PRO A 1 299 ? -21.883 -2.237 6.779 1.00 93.00 299 PRO A CA 1
ATOM 2351 C C . PRO A 1 299 ? -22.217 -2.187 8.277 1.00 93.00 299 PRO A C 1
ATOM 2353 O O . PRO A 1 299 ? -22.637 -1.150 8.784 1.00 93.00 299 PRO A O 1
ATOM 2356 N N . ASP A 1 300 ? -22.013 -3.296 8.995 1.00 94.12 300 ASP A N 1
ATOM 2357 C CA . ASP A 1 300 ? -22.267 -3.409 10.429 1.00 94.12 300 ASP A CA 1
ATOM 2358 C C . ASP A 1 300 ? -21.015 -3.140 11.285 1.00 94.12 300 ASP A C 1
ATOM 2360 O O . ASP A 1 300 ? -21.054 -3.279 12.515 1.00 94.12 300 ASP A O 1
ATOM 2364 N N . PHE A 1 301 ? -19.889 -2.738 10.678 1.00 96.19 301 PHE A N 1
ATOM 2365 C CA . PHE A 1 301 ? -18.629 -2.538 11.399 1.00 96.19 301 PHE A CA 1
ATOM 2366 C C . PHE A 1 301 ? -18.774 -1.527 12.543 1.00 96.19 301 PHE A C 1
ATOM 2368 O O . PHE A 1 301 ? -18.359 -1.806 13.670 1.00 96.19 301 PHE A O 1
ATOM 2375 N N . PHE A 1 302 ? -19.429 -0.396 12.276 1.00 96.75 302 PHE A N 1
ATOM 2376 C CA . PHE A 1 302 ? -19.603 0.706 13.228 1.00 96.75 302 PHE A CA 1
ATOM 2377 C C . PHE A 1 302 ? -20.949 0.687 13.965 1.00 96.75 302 PHE A C 1
ATOM 2379 O O . PHE A 1 302 ? -21.234 1.604 14.737 1.00 96.75 302 PHE A O 1
ATOM 2386 N N . ARG A 1 303 ? -21.776 -0.348 13.767 1.00 96.19 303 ARG A N 1
ATOM 2387 C CA . ARG A 1 303 ? -23.085 -0.466 14.420 1.00 96.19 303 ARG A CA 1
ATOM 2388 C C . ARG A 1 303 ? -22.942 -0.481 15.944 1.00 96.19 303 ARG A C 1
ATOM 2390 O O . ARG A 1 303 ? -22.139 -1.238 16.490 1.00 96.19 303 ARG A O 1
ATOM 2397 N N . GLY A 1 304 ? -23.743 0.333 16.624 1.00 96.69 304 GLY A N 1
ATOM 2398 C CA . GLY A 1 304 ? -23.749 0.493 18.076 1.00 96.69 304 GLY A CA 1
ATOM 2399 C C . GLY A 1 304 ? -22.605 1.349 18.625 1.00 96.69 304 GLY A C 1
ATOM 2400 O O . GLY A 1 304 ? -22.472 1.458 19.842 1.00 96.69 304 GLY A O 1
ATOM 2401 N N . THR A 1 305 ? -21.775 1.945 17.764 1.00 97.00 305 THR A N 1
ATOM 2402 C CA . THR A 1 305 ? -20.710 2.868 18.183 1.00 97.00 305 THR A CA 1
ATOM 2403 C C . THR A 1 305 ? -21.201 4.315 18.172 1.00 97.00 305 THR A C 1
ATOM 2405 O O . THR A 1 305 ? -22.151 4.661 17.471 1.00 97.00 305 THR A O 1
ATOM 2408 N N . VAL A 1 306 ? -20.514 5.201 18.899 1.00 97.50 306 VAL A N 1
ATOM 2409 C CA . VAL A 1 306 ? -20.831 6.644 18.921 1.00 97.50 306 VAL A CA 1
ATOM 2410 C C . VAL A 1 306 ? -20.667 7.327 17.556 1.00 97.50 306 VAL A C 1
ATOM 2412 O O . VAL A 1 306 ? -21.219 8.401 17.341 1.00 97.50 306 VAL A O 1
ATOM 2415 N N . ILE A 1 307 ? -19.939 6.696 16.629 1.00 96.44 307 ILE A N 1
ATOM 2416 C CA . ILE A 1 307 ? -19.690 7.198 15.274 1.00 96.44 307 ILE A CA 1
ATOM 2417 C C . ILE A 1 307 ? -20.559 6.525 14.203 1.00 96.44 307 ILE A C 1
ATOM 2419 O O . ILE A 1 307 ? -20.358 6.815 13.028 1.00 96.44 307 ILE A O 1
ATOM 2423 N N . GLU A 1 308 ? -21.527 5.667 14.559 1.00 97.00 308 GLU A N 1
ATOM 2424 C CA . GLU A 1 308 ? -22.348 4.907 13.593 1.00 97.00 308 GLU A CA 1
ATOM 2425 C C . GLU A 1 308 ? -22.943 5.802 12.494 1.00 97.00 308 GLU A C 1
ATOM 2427 O O . GLU A 1 308 ? -22.709 5.572 11.308 1.00 97.00 308 GLU A O 1
ATOM 2432 N N . SER A 1 309 ? -23.647 6.871 12.880 1.00 96.62 309 SER A N 1
ATOM 2433 C CA . SER A 1 309 ? -24.280 7.799 11.933 1.00 96.62 309 SER A CA 1
ATOM 2434 C C . SER A 1 309 ? -23.267 8.546 11.062 1.00 96.62 309 SER A C 1
ATOM 2436 O O . SER A 1 309 ? -23.514 8.777 9.881 1.00 96.62 309 SER A O 1
ATOM 2438 N N . ALA A 1 310 ? -22.121 8.927 11.636 1.00 97.12 310 ALA A N 1
ATOM 2439 C CA . ALA A 1 310 ? -21.075 9.645 10.913 1.00 97.12 310 ALA A CA 1
ATOM 2440 C C . ALA A 1 310 ? -20.358 8.731 9.909 1.00 97.12 310 ALA A C 1
ATOM 2442 O O . ALA A 1 310 ? -20.079 9.153 8.790 1.00 97.12 310 ALA A O 1
ATOM 2443 N N . ALA A 1 311 ? -20.100 7.476 10.287 1.00 96.94 311 ALA A N 1
ATOM 2444 C CA . ALA A 1 311 ? -19.508 6.477 9.410 1.00 96.94 311 ALA A CA 1
ATOM 2445 C C . ALA A 1 311 ? -20.467 6.102 8.270 1.00 96.94 311 ALA A C 1
ATOM 2447 O O . ALA A 1 311 ? -20.054 6.048 7.113 1.00 96.94 311 ALA A O 1
ATOM 2448 N N . ALA A 1 312 ? -21.762 5.940 8.567 1.00 94.69 312 ALA A N 1
ATOM 2449 C CA . ALA A 1 312 ? -22.790 5.686 7.561 1.00 94.69 312 ALA A CA 1
ATOM 2450 C C . ALA A 1 312 ? -22.863 6.797 6.496 1.00 94.69 312 ALA A C 1
ATOM 2452 O O . ALA A 1 312 ? -23.121 6.510 5.334 1.00 94.69 312 ALA A O 1
ATOM 2453 N N . ALA A 1 313 ? -22.599 8.056 6.856 1.00 94.75 313 ALA A N 1
ATOM 2454 C CA . ALA A 1 313 ? -22.585 9.170 5.905 1.00 94.75 313 ALA A CA 1
ATOM 2455 C C . ALA A 1 313 ? -21.373 9.174 4.948 1.00 94.75 313 ALA A C 1
ATOM 2457 O O . ALA A 1 313 ? -21.382 9.925 3.980 1.00 94.75 313 ALA A O 1
ATOM 2458 N N . VAL A 1 314 ? -20.331 8.375 5.213 1.00 92.62 314 VAL A N 1
ATOM 2459 C CA . VAL A 1 314 ? -19.139 8.253 4.348 1.00 92.62 314 VAL A CA 1
ATOM 2460 C C . VAL A 1 314 ? -19.284 7.121 3.329 1.00 92.62 314 VAL A C 1
ATOM 2462 O O . VAL A 1 314 ? -18.740 7.217 2.232 1.00 92.62 314 VAL A O 1
ATOM 2465 N N . VAL A 1 315 ? -19.966 6.034 3.703 1.00 78.88 315 VAL A N 1
ATOM 2466 C CA . VAL A 1 315 ? -20.100 4.820 2.873 1.00 78.88 315 VAL A CA 1
ATOM 2467 C C . VAL A 1 315 ? -21.352 4.804 1.985 1.00 78.88 315 VAL A C 1
ATOM 2469 O O . VAL A 1 315 ? -21.435 3.946 1.107 1.00 78.88 315 VAL A O 1
ATOM 2472 N N . ASN A 1 316 ? -22.309 5.712 2.223 1.00 57.78 316 ASN A N 1
ATOM 2473 C CA . ASN A 1 316 ? -23.557 5.853 1.457 1.00 57.78 316 ASN A CA 1
ATOM 2474 C C . ASN A 1 316 ? -23.449 6.858 0.307 1.00 57.78 316 ASN A C 1
ATOM 2476 O O . ASN A 1 316 ? -22.732 7.869 0.468 1.00 57.78 316 ASN A O 1
#

Secondary structure (DSSP, 8-state):
--SHHHHHHHHHHHHHTT---EEE-S-EEEE-GGGTTS-HHHHTTSEEEE-SSTT-SS--HHHHHHHHHTT--EEE----TTSTTS--SS-HHHHHTTHHHHHHHHHHHHHHHTTHHHH-TT--EEE-SS-HHHHHHHHHHHHHHHHHHSGGGGGGG-GGGS-HHHHHHHHHHH-TTGGGS-HHHHHHHT---TTTT--TTTTT---SHHHHHHHHHHHEEEEE-TT-GGGGGGT-TTTSGGG----EEE---TTSTT---TTSHHHHHHHHHHTTSS-HHHHHIIIIIHHHHHHTTSTTTTTTSTTHHHHHHHH-

Solvent-accessible surface area (backbone atoms only — not comparable to full-atom values): 17230 Å² total; per-residue (Å²): 113,92,45,41,67,63,39,41,54,50,56,55,45,40,50,74,75,68,50,68,66,44,79,41,63,30,56,44,79,38,70,39,74,94,43,67,87,42,57,71,90,50,27,77,75,45,54,46,82,36,34,62,31,47,90,29,96,58,78,32,63,70,32,56,52,47,32,45,76,67,36,35,29,34,40,27,54,42,80,35,58,65,39,94,91,19,56,60,94,84,39,67,64,66,16,52,66,63,14,28,22,53,24,36,50,49,22,54,51,22,26,42,50,38,14,45,47,62,78,40,62,81,37,31,39,34,26,40,75,27,35,30,54,52,53,46,50,50,52,46,47,53,45,59,44,36,72,48,47,23,68,83,35,20,68,80,61,37,60,86,75,58,59,62,66,61,53,40,52,50,33,68,74,72,26,78,82,55,58,83,51,54,62,67,57,54,56,55,67,69,66,63,51,98,60,59,82,62,46,70,42,58,56,31,61,59,88,50,62,62,47,47,50,55,46,50,49,59,28,42,32,20,17,17,54,35,71,51,77,53,53,33,62,24,63,35,48,89,78,27,68,95,50,40,61,47,36,34,25,64,38,66,62,80,85,42,88,90,42,86,53,90,80,43,42,70,58,44,36,48,46,40,42,77,73,64,48,34,51,74,68,54,43,43,33,28,74,39,52,40,48,42,66,44,54,47,67,28,86,64,63,47,62,94,45,99,53,29,73,63,46,51,65,70,79,103

Sequence (316 aa):
MHTPDEAIAELEHIRRIGLKVGCIASYVARPVPQFADAPPEVRHRIRFIDAYGIDSVHDYDPFWKRAVDLKVPLACHSPSMGFSDRASSSNYMFNHCGHFAASGDLLARSLFFGGVTKRFPELRVALLEGGVAVGVRLYGDLVARWNKRGGPNMARLNPDNIDRVRYAELIATYGSDLARFSPDELASSLGTGRDAERDDFGRSGVRSSEDIRDQFCTNFYWGCEADDPLVGIAFDPRVNPLGARVPAIMGSDIGHWDVPDFSEPLEEAWELVEHGLLDEEQFRDFVFTNQVKLYGVDPDFFRGTVIESAAAAVVN